Protein AF-0000000070119366 (afdb_homodimer)

Sequence (346 aa):
MPSTVRPVDPDDSRFGELADLFDAYRRHYGEPGDAPRTAAWLREQLRTQRLRAAAAIHTPADRVAAYHGSTGATVIGFVTTAVLPASLRLETFWLVRDLFVAPGHRRVGVARALLDHAVTRARSAGALRLTLQTEPQNLAALALYTSAGFRPVDGVTSLSLPLPGPHPPPSGGMPSTVRPVDPDDSRFGELADLFDAYRRHYGEPGDAPRTAAWLREQLRTQRLRAAAAIHTPADRVAAYHGSTGATVIGFVTTAVLPASLRLETFWLVRDLFVAPGHRRVGVARALLDHAVTRARSAGALRLTLQTEPQNLAALALYTSAGFRPVDGVTSLSLPLPGPHPPPSGG

Organism: Actinoplanes teichomyceticus (NCBI:txid1867)

pLDDT: mean 89.77, std 16.3, range [24.48, 98.88]

Radius of gyration: 22.98 Å; Cα contacts (8 Å, |Δi|>4): 640; chains: 2; bounding box: 80×79×54 Å

Foldseek 3Di:
DDWDKDWDALPRPQLLLVLVVVQVVCVVVPHDRDSVVSNVVVNVCRVVQQKTKMFTKDQDPPVVVVVVVPSNIGGFWMWMKGWADPDVVRFIAIETDDTDGHPVPPPPCRRVNRVVVVVVVRVVVVHPYYHYDDDPPPVVVVVSCVVVPDDDDPDDDDDDDDDDPPPDPPPPD/DDWDKDWDALPRPQLLLVLVVVQVVCVVVPHDRDSVVSNVVVNVCRVVQQKTKMFTWDQDPPVVVVVVVPSNIGGFWMWMKGWADPDVVRFIAIETDDTDGHPVPPPPCRRVNRVVVVVVVRVVVVHPYYHYDDDPPPVVVVVSCVVVPDDDDPDDDDDDDDDDPPPDPPPPD

Secondary structure (DSSP, 8-state):
---EEEE--TTSTTHHHHHHHHHHHHHHTTPPP-HHHHHHHHHHHHHTTS-EEEEEEE--S-HHHHHTT----EEEEEEEEEEEEEGGGTEEEEEEEEEEE-GGGTTSSHHHHHHHHHHHHHHHTT-SEEEEEE-TT-HHHHHHHHHTT-EEPPS-EEEEEE-----------/---EEEE--TTSTTHHHHHHHHHHHHHHTTPPP-HHHHHHHHHHHHHTTS-EEEEEEE--S-HHHHHTT----EEEEEEEEEEEEEGGGTEEEEEEEEEEE-GGGTTSSHHHHHHHHHHHHHHHTT-SEEEEEE-TT-HHHHHHHHHTT-EEPPS-EEEEEE-----------

Structure (mmCIF, N/CA/C/O backbone):
data_AF-0000000070119366-model_v1
#
loop_
_entity.id
_entity.type
_entity.pdbx_description
1 polymer 'Ribosomal protein S18 acetylase RimI-like enzyme'
#
loop_
_atom_site.group_PDB
_atom_site.id
_atom_site.type_symbol
_atom_site.label_atom_id
_atom_site.label_alt_id
_atom_site.label_comp_id
_atom_site.label_asym_id
_atom_site.label_entity_id
_atom_site.label_seq_id
_atom_site.pdbx_PDB_ins_code
_atom_site.Cartn_x
_atom_site.Cartn_y
_atom_site.Cartn_z
_atom_site.occupancy
_atom_site.B_iso_or_equiv
_atom_site.auth_seq_id
_atom_site.auth_comp_id
_atom_site.auth_asym_id
_atom_site.auth_atom_id
_atom_site.pdbx_PDB_model_num
ATOM 1 N N . MET A 1 1 ? 9.609 29.969 13.461 1 56.09 1 MET A N 1
ATOM 2 C CA . MET A 1 1 ? 10.109 29.016 14.453 1 56.09 1 MET A CA 1
ATOM 3 C C . MET A 1 1 ? 10.055 27.594 13.914 1 56.09 1 MET A C 1
ATOM 5 O O . MET A 1 1 ? 9.195 27.266 13.094 1 56.09 1 MET A O 1
ATOM 9 N N . PRO A 1 2 ? 11.109 26.828 14.305 1 62.62 2 PRO A N 1
ATOM 10 C CA . PRO 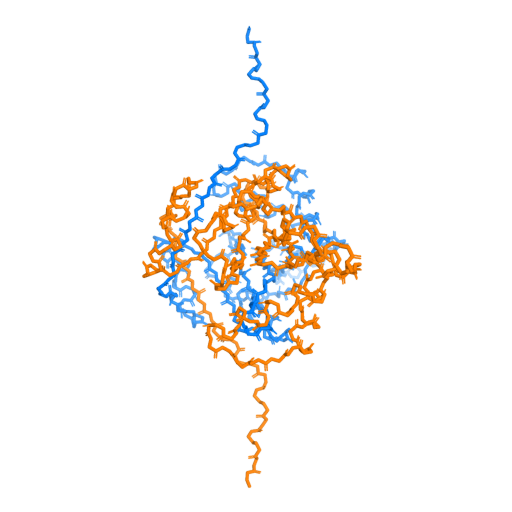A 1 2 ? 11.305 25.531 13.648 1 62.62 2 PRO A CA 1
ATOM 11 C C . PRO A 1 2 ? 10.281 24.484 14.094 1 62.62 2 PRO A C 1
ATOM 13 O O . PRO A 1 2 ? 9.82 24.516 15.234 1 62.62 2 PRO A O 1
ATOM 16 N N . SER A 1 3 ? 9.391 24 13.312 1 83.25 3 SER A N 1
ATOM 17 C CA . SER A 1 3 ? 8.539 22.859 13.641 1 83.25 3 SER A CA 1
ATOM 18 C C . SER A 1 3 ? 9.344 21.578 13.766 1 83.25 3 SER A C 1
ATOM 20 O O . SER A 1 3 ? 10.391 21.438 13.125 1 83.25 3 SER A O 1
ATOM 22 N N . THR A 1 4 ? 9.109 20.906 14.859 1 92.88 4 THR A N 1
ATOM 23 C CA . THR A 1 4 ? 9.68 19.578 15.023 1 92.88 4 THR A CA 1
ATOM 24 C C . THR A 1 4 ? 8.727 18.5 14.5 1 92.88 4 THR A C 1
ATOM 26 O O . THR A 1 4 ? 7.512 18.609 14.695 1 92.88 4 THR A O 1
ATOM 29 N N . VAL A 1 5 ? 9.258 17.562 13.836 1 97.56 5 VAL A N 1
ATOM 30 C CA . VAL A 1 5 ? 8.445 16.469 13.328 1 97.56 5 VAL A CA 1
ATOM 31 C C . VAL A 1 5 ? 8.703 15.203 14.148 1 97.56 5 VAL A C 1
ATOM 33 O O . VAL A 1 5 ? 9.859 14.844 14.391 1 97.56 5 VAL A O 1
ATOM 36 N N . ARG A 1 6 ? 7.68 14.555 14.57 1 97.5 6 ARG A N 1
ATOM 37 C CA . ARG A 1 6 ? 7.848 13.328 15.344 1 97.5 6 ARG A CA 1
ATOM 38 C C . ARG A 1 6 ? 6.715 12.344 15.055 1 97.5 6 ARG A C 1
ATOM 40 O O . ARG A 1 6 ? 5.609 12.758 14.688 1 97.5 6 ARG A O 1
ATOM 47 N N . PRO A 1 7 ? 6.957 11.07 15.289 1 98.31 7 PRO A N 1
ATOM 48 C CA . PRO A 1 7 ? 5.887 10.086 15.133 1 98.31 7 PRO A CA 1
ATOM 49 C C . PRO A 1 7 ? 4.754 10.281 16.141 1 98.31 7 PRO A C 1
ATOM 51 O O . PRO A 1 7 ? 4.988 10.766 17.25 1 98.31 7 PRO A O 1
ATOM 54 N N . VAL A 1 8 ? 3.576 9.969 15.742 1 98.12 8 VAL A N 1
ATOM 55 C CA . VAL A 1 8 ? 2.408 9.953 16.625 1 98.12 8 VAL A CA 1
ATOM 56 C C . VAL A 1 8 ? 1.773 8.57 16.609 1 98.12 8 VAL A C 1
ATOM 58 O O . VAL A 1 8 ? 1.321 8.086 15.57 1 98.12 8 VAL A O 1
ATOM 61 N N . ASP A 1 9 ? 1.723 7.938 17.766 1 97.69 9 ASP A N 1
ATOM 62 C CA . ASP A 1 9 ? 1.088 6.637 17.938 1 97.69 9 ASP A CA 1
ATOM 63 C C . ASP A 1 9 ? -0.374 6.789 18.344 1 97.69 9 ASP A C 1
ATOM 65 O O . ASP A 1 9 ? -0.794 7.863 18.781 1 97.69 9 ASP A O 1
ATOM 69 N N . PRO A 1 10 ? -1.161 5.734 18.203 1 97.25 10 PRO A N 1
ATOM 70 C CA . PRO A 1 10 ? -2.59 5.832 18.516 1 97.25 10 PRO A CA 1
ATOM 71 C C . PRO A 1 10 ? -2.857 6.219 19.969 1 97.25 10 PRO A C 1
ATOM 73 O O . PRO A 1 10 ? -3.91 6.785 20.266 1 97.25 10 PRO A O 1
ATOM 76 N N . ASP A 1 11 ? -1.951 6 20.844 1 97.5 11 ASP A N 1
ATOM 77 C CA . ASP A 1 11 ? -2.156 6.309 22.266 1 97.5 11 ASP A CA 1
ATOM 78 C C . ASP A 1 11 ? -1.397 7.57 22.672 1 97.5 11 ASP A C 1
ATOM 80 O O . ASP A 1 11 ? -1.356 7.926 23.844 1 97.5 11 ASP A O 1
ATOM 84 N N . ASP A 1 12 ? -0.749 8.18 21.719 1 96.5 12 ASP A N 1
ATOM 85 C CA . ASP A 1 12 ? -0.012 9.422 21.953 1 96.5 12 ASP A CA 1
ATOM 86 C C . ASP A 1 12 ? -0.941 10.531 22.438 1 96.5 12 ASP A C 1
ATOM 88 O O . ASP A 1 12 ? -2.09 10.625 22 1 96.5 12 ASP A O 1
ATOM 92 N N . SER A 1 13 ? -0.445 11.438 23.234 1 95.12 13 SER A N 1
ATOM 93 C CA . SER A 1 13 ? -1.227 12.547 23.781 1 95.12 13 SER A CA 1
ATOM 94 C C . SER A 1 13 ? -1.665 13.5 22.672 1 95.12 13 SER A C 1
ATOM 96 O O . SER A 1 13 ? -2.658 14.219 22.828 1 95.12 13 SER A O 1
ATOM 98 N N . ARG A 1 14 ? -0.958 13.477 21.562 1 94.88 14 ARG A N 1
ATOM 99 C CA . ARG A 1 14 ? -1.269 14.414 20.5 1 94.88 14 ARG A CA 1
ATOM 100 C C . ARG A 1 14 ? -2.137 13.766 19.422 1 94.88 14 ARG A C 1
ATOM 102 O O . ARG A 1 14 ? -2.418 14.375 18.391 1 94.88 14 ARG A O 1
ATOM 109 N N . PHE A 1 15 ? -2.568 12.57 19.688 1 98.19 15 PHE A N 1
ATOM 110 C CA . PHE A 1 15 ? -3.375 11.867 18.703 1 98.19 15 PHE A CA 1
ATOM 111 C C . PHE A 1 15 ? -4.645 12.648 18.391 1 98.19 15 PHE A C 1
ATOM 113 O O . PHE A 1 15 ? -5.059 12.727 17.234 1 98.19 15 PHE A O 1
ATOM 120 N N . GLY A 1 16 ? -5.27 13.148 19.375 1 97.88 16 GLY A N 1
ATOM 121 C CA . GLY A 1 16 ? -6.484 13.914 19.156 1 97.88 16 GLY A CA 1
ATOM 122 C C . GLY A 1 16 ? -6.293 15.062 18.188 1 97.88 16 GLY A C 1
ATOM 123 O O . GLY A 1 16 ? -7.113 15.273 17.281 1 97.88 16 GLY A O 1
ATOM 124 N N . GLU A 1 17 ? -5.234 15.844 18.375 1 97.31 17 GLU A N 1
ATOM 125 C CA . GLU A 1 17 ? -4.922 16.953 17.484 1 97.31 17 GLU A CA 1
ATOM 126 C C . GLU A 1 17 ? -4.633 16.469 16.062 1 97.31 17 GLU A C 1
ATOM 128 O O . GLU A 1 17 ? -5.043 17.109 15.094 1 97.31 17 GLU A O 1
ATOM 133 N N . LEU A 1 18 ? -3.893 15.367 15.977 1 98.44 18 LEU A N 1
ATOM 134 C CA . LEU A 1 18 ? -3.631 14.766 14.672 1 98.44 18 LEU A CA 1
ATOM 135 C C . LEU A 1 18 ? -4.934 14.391 13.977 1 98.44 18 LEU A C 1
ATOM 137 O O . LEU A 1 18 ? -5.129 14.703 12.797 1 98.44 18 LEU A O 1
ATOM 141 N N . ALA A 1 19 ? -5.82 13.727 14.727 1 98.75 19 ALA A N 1
ATOM 142 C CA . ALA A 1 19 ? -7.094 13.281 14.164 1 98.75 19 ALA A CA 1
ATOM 143 C C . ALA A 1 19 ? -7.934 14.469 13.703 1 98.75 19 ALA A C 1
ATOM 145 O O . ALA A 1 19 ? -8.586 14.406 12.656 1 98.75 19 ALA A O 1
ATOM 146 N N . ASP A 1 20 ? -7.91 15.539 14.461 1 98.38 20 ASP A N 1
ATOM 147 C CA . ASP A 1 20 ? -8.641 16.75 14.078 1 98.38 20 ASP A CA 1
ATOM 148 C C . ASP A 1 20 ? -8.094 17.328 12.781 1 98.38 20 ASP A C 1
ATOM 150 O O . ASP A 1 20 ? -8.859 17.719 11.898 1 98.38 20 ASP A O 1
ATOM 154 N N . LEU A 1 21 ? -6.824 17.438 12.68 1 98.38 21 LEU A N 1
ATOM 155 C CA . LEU A 1 21 ? -6.207 17.953 11.469 1 98.38 21 LEU A CA 1
ATOM 156 C C . LEU A 1 21 ? -6.461 17.031 10.281 1 98.38 21 LEU A C 1
ATOM 158 O O . LEU A 1 21 ? -6.625 17.484 9.148 1 98.38 21 LEU A O 1
ATOM 162 N N . PHE A 1 22 ? -6.469 15.688 10.578 1 98.81 22 PHE A N 1
ATOM 163 C CA . PHE A 1 22 ? -6.789 14.711 9.539 1 98.81 22 PHE A CA 1
ATOM 164 C C . PHE A 1 22 ? -8.203 14.922 9.023 1 98.81 22 PHE A C 1
ATOM 166 O O . PHE A 1 22 ? -8.453 14.797 7.82 1 98.81 22 PHE A O 1
ATOM 173 N N . ASP A 1 23 ? -9.086 15.266 9.898 1 98.81 23 ASP A N 1
ATOM 174 C CA . ASP A 1 23 ? -10.453 15.57 9.477 1 98.81 23 ASP A CA 1
ATOM 175 C C . ASP A 1 23 ? -10.5 16.844 8.633 1 98.81 23 ASP A C 1
ATOM 177 O O . ASP A 1 23 ? -11.258 16.922 7.664 1 98.81 23 ASP A O 1
ATOM 181 N N . ALA A 1 24 ? -9.719 17.859 9 1 98.44 24 ALA A N 1
ATOM 182 C CA . ALA A 1 24 ? -9.609 19.078 8.211 1 98.44 24 ALA A CA 1
ATOM 183 C C . ALA A 1 24 ? -9.07 18.781 6.812 1 98.44 24 ALA A C 1
ATOM 185 O O . ALA A 1 24 ? -9.516 19.359 5.828 1 98.44 24 ALA A O 1
ATOM 186 N N . TYR A 1 25 ? -8.094 17.875 6.746 1 98.19 25 TYR A N 1
ATOM 187 C CA . TYR A 1 25 ? -7.531 17.391 5.488 1 98.19 25 TYR A CA 1
ATOM 188 C C . TYR A 1 25 ? -8.617 16.797 4.598 1 98.19 25 TYR A C 1
ATOM 190 O O . TYR A 1 25 ? -8.727 17.156 3.422 1 98.19 25 TYR A O 1
ATOM 198 N N . ARG A 1 26 ? -9.438 15.922 5.184 1 98.56 26 ARG A N 1
ATOM 199 C CA . ARG A 1 26 ? -10.539 15.312 4.445 1 98.56 26 ARG A CA 1
ATOM 200 C C . ARG A 1 26 ? -11.5 16.375 3.926 1 98.56 26 ARG A C 1
ATOM 202 O O . ARG A 1 26 ? -11.898 16.344 2.76 1 98.56 26 ARG A O 1
ATOM 209 N N . ARG A 1 27 ? -11.805 17.359 4.75 1 98.25 27 ARG A N 1
ATOM 210 C CA . ARG A 1 27 ? -12.719 18.422 4.352 1 98.25 27 ARG A CA 1
ATOM 211 C C . ARG A 1 27 ? -12.109 19.281 3.25 1 98.25 27 ARG A C 1
ATOM 213 O O . ARG A 1 27 ? -12.82 19.734 2.346 1 98.25 27 ARG A O 1
ATOM 220 N N . HIS A 1 28 ? -10.898 19.5 3.379 1 96.19 28 HIS A N 1
ATOM 221 C CA . HIS A 1 28 ? -10.188 20.266 2.359 1 96.19 28 HIS A CA 1
ATOM 222 C C . HIS A 1 28 ? -10.367 19.641 0.98 1 96.19 28 HIS A C 1
ATOM 224 O O . HIS A 1 28 ? -10.453 20.344 -0.024 1 96.19 28 HIS A O 1
ATOM 230 N N . TYR A 1 29 ? -10.477 18.344 0.921 1 95.44 29 TYR A N 1
ATOM 231 C CA . TYR A 1 29 ? -10.586 17.641 -0.352 1 95.44 29 TYR A CA 1
ATOM 232 C C . TYR A 1 29 ? -12.039 17.297 -0.662 1 95.44 29 TYR A C 1
ATOM 234 O O . TYR A 1 29 ? -12.32 16.484 -1.548 1 95.44 29 TYR A O 1
ATOM 242 N N . GLY A 1 30 ? -12.922 17.781 0.083 1 96.44 30 GLY A N 1
ATOM 243 C CA . GLY A 1 30 ? -14.32 17.766 -0.302 1 96.44 30 GLY A CA 1
ATOM 244 C C . GLY A 1 30 ? -15.125 16.719 0.438 1 96.44 30 GLY A C 1
ATOM 245 O O . GLY A 1 30 ? -16.328 16.547 0.18 1 96.44 30 GLY A O 1
ATOM 246 N N . GLU A 1 31 ? -14.555 16.031 1.379 1 97.75 31 GLU A N 1
ATOM 247 C CA . GLU A 1 31 ? -15.281 15.055 2.17 1 97.75 31 GLU A CA 1
ATOM 248 C C . GLU A 1 31 ? -16.031 15.711 3.326 1 97.75 31 GLU A C 1
ATOM 250 O O . GLU A 1 31 ? -15.57 16.719 3.875 1 97.75 31 GLU A O 1
ATOM 255 N N . PRO A 1 32 ? -17.188 15.117 3.695 1 97.44 32 PRO A N 1
ATOM 256 C CA . PRO A 1 32 ? -17.844 15.641 4.895 1 97.44 32 PRO A CA 1
ATOM 257 C C . PRO A 1 32 ? -17.031 15.391 6.168 1 97.44 32 PRO A C 1
ATOM 259 O O . PRO A 1 32 ? -16.438 14.328 6.32 1 97.44 32 PRO A O 1
ATOM 262 N N . GLY A 1 33 ? -17.062 16.453 6.996 1 97.25 33 GLY A N 1
ATOM 263 C CA . GLY A 1 33 ? -16.406 16.281 8.281 1 97.25 33 GLY A CA 1
ATOM 264 C C . GLY A 1 33 ? -17.094 15.266 9.172 1 97.25 33 GLY A C 1
ATOM 265 O O . GLY A 1 33 ? -18.328 15.18 9.188 1 97.25 33 GLY A O 1
ATOM 266 N N . ASP A 1 34 ? -16.391 14.438 9.875 1 98 34 ASP A N 1
ATOM 267 C CA . ASP A 1 34 ? -16.859 13.453 10.852 1 98 34 ASP A CA 1
ATOM 268 C C . ASP A 1 34 ? -15.75 13.109 11.852 1 98 34 ASP A C 1
ATOM 270 O O . ASP A 1 34 ? -15.094 12.07 11.727 1 98 34 ASP A O 1
ATOM 274 N N . ALA A 1 35 ? -15.586 13.992 12.82 1 97.81 35 ALA A N 1
ATOM 275 C CA . ALA A 1 35 ? -14.43 13.938 13.711 1 97.81 35 ALA A CA 1
ATOM 276 C C . ALA A 1 35 ? -14.359 12.602 14.445 1 97.81 35 ALA A C 1
ATOM 278 O O . ALA A 1 35 ? -13.312 11.953 14.461 1 97.81 35 ALA A O 1
ATOM 279 N N . PRO A 1 36 ? -15.469 12.117 15 1 98.38 36 PRO A N 1
ATOM 280 C CA . PRO A 1 36 ? -15.391 10.844 15.711 1 98.38 36 PRO A CA 1
ATOM 281 C C . PRO A 1 36 ? -15.047 9.672 14.789 1 98.38 36 PRO A C 1
ATOM 283 O O . PRO A 1 36 ? -14.25 8.805 15.156 1 98.38 36 PRO A O 1
ATOM 286 N N . ARG A 1 37 ? -15.641 9.594 13.594 1 98.56 37 ARG A N 1
ATOM 287 C CA . ARG A 1 37 ? -15.352 8.523 12.648 1 98.56 37 ARG A CA 1
ATOM 288 C C . ARG A 1 37 ? -13.914 8.594 12.156 1 98.56 37 ARG A C 1
ATOM 290 O O . ARG A 1 37 ? -13.25 7.57 12 1 98.56 37 ARG A O 1
ATOM 297 N N . THR A 1 38 ? -13.5 9.844 11.906 1 98.81 38 THR A N 1
ATOM 298 C CA . THR A 1 38 ? -12.133 10.039 11.461 1 98.81 38 THR A CA 1
ATOM 299 C C . THR A 1 38 ? -11.141 9.547 12.516 1 98.81 38 THR A C 1
ATOM 301 O O . THR A 1 38 ? -10.203 8.805 12.195 1 98.81 38 THR A O 1
ATOM 304 N N . ALA A 1 39 ? -11.336 9.922 13.719 1 98.81 39 ALA A N 1
ATOM 305 C CA . ALA A 1 39 ? -10.453 9.516 14.812 1 98.81 39 ALA A CA 1
ATOM 306 C C . ALA A 1 39 ? -10.438 7.996 14.969 1 98.81 39 ALA A C 1
ATOM 308 O O . ALA A 1 39 ? -9.375 7.395 15.133 1 98.81 39 ALA A O 1
ATOM 309 N N . ALA A 1 40 ? -11.578 7.387 14.922 1 98.81 40 ALA A N 1
ATOM 310 C CA . ALA A 1 40 ? -11.68 5.938 15.086 1 98.81 40 ALA A CA 1
ATOM 311 C C . ALA A 1 40 ? -10.969 5.203 13.953 1 98.81 40 ALA A C 1
ATOM 313 O O . ALA A 1 40 ? -10.227 4.25 14.203 1 98.81 40 ALA A O 1
ATOM 314 N N . TRP A 1 41 ? -11.211 5.648 12.773 1 98.75 41 TRP A N 1
ATOM 315 C CA . TRP A 1 41 ? -10.586 5.035 11.602 1 98.75 41 TRP A CA 1
ATOM 316 C C . TRP A 1 41 ? -9.07 5.172 11.656 1 98.75 41 TRP A C 1
ATOM 318 O O . TRP A 1 41 ? -8.344 4.195 11.453 1 98.75 41 TRP A O 1
ATOM 328 N N . LEU A 1 42 ? -8.617 6.402 11.883 1 98.88 42 LEU A N 1
ATOM 329 C CA . LEU A 1 42 ? -7.188 6.664 11.938 1 98.88 42 LEU A CA 1
ATOM 330 C C . LEU A 1 42 ? -6.523 5.824 13.031 1 98.88 42 LEU A C 1
ATOM 332 O O . LEU A 1 42 ? -5.445 5.262 12.812 1 98.88 42 LEU A O 1
ATOM 336 N N . ARG A 1 43 ? -7.141 5.746 14.164 1 98.88 43 ARG A N 1
ATOM 337 C CA . ARG A 1 43 ? -6.609 4.938 15.258 1 98.88 43 ARG A CA 1
ATOM 338 C C . ARG A 1 43 ? -6.453 3.48 14.836 1 98.88 43 ARG A C 1
ATOM 340 O O . ARG A 1 43 ? -5.434 2.85 15.133 1 98.88 43 ARG A O 1
ATOM 347 N N . GLU A 1 44 ? -7.449 2.986 14.211 1 98.62 44 GLU A N 1
ATOM 348 C CA . GLU A 1 44 ? -7.41 1.601 13.75 1 98.62 44 GLU A CA 1
ATOM 349 C C . GLU A 1 44 ? -6.273 1.382 12.758 1 98.62 44 GLU A C 1
ATOM 351 O O . GLU A 1 44 ? -5.559 0.382 12.836 1 98.62 44 GLU A O 1
ATOM 356 N N . GLN A 1 45 ? -6.18 2.297 11.805 1 98.56 45 GLN A N 1
ATOM 357 C CA . GLN A 1 45 ? -5.133 2.17 10.797 1 98.56 45 GLN A CA 1
ATOM 358 C C . GLN A 1 45 ? -3.746 2.203 11.438 1 98.56 45 GLN A C 1
ATOM 360 O O . GLN A 1 45 ? -2.834 1.504 10.992 1 98.56 45 GLN A O 1
ATOM 365 N N . LEU A 1 46 ? -3.559 3.043 12.438 1 98.62 46 LEU A N 1
ATOM 366 C CA . LEU A 1 46 ? -2.277 3.141 13.125 1 98.62 46 LEU A CA 1
ATOM 367 C C . LEU A 1 46 ? -2.021 1.901 13.977 1 98.62 46 LEU A C 1
ATOM 369 O O . LEU A 1 46 ? -0.902 1.385 14 1 98.62 46 LEU A O 1
ATOM 373 N N . ARG A 1 47 ? -3.041 1.409 14.625 1 97.88 47 ARG A N 1
ATOM 374 C CA . ARG A 1 47 ? -2.912 0.256 15.508 1 97.88 47 ARG A CA 1
ATOM 375 C C . ARG A 1 47 ? -2.539 -0.998 14.719 1 97.88 47 ARG A C 1
ATOM 377 O O . ARG A 1 47 ? -1.717 -1.797 15.172 1 97.88 47 ARG A O 1
ATOM 384 N N . THR A 1 48 ? -3.158 -1.173 13.617 1 96.56 48 THR A N 1
ATOM 385 C CA . THR A 1 48 ? -2.898 -2.348 12.789 1 96.56 48 THR A CA 1
ATOM 386 C C . THR A 1 48 ? -1.639 -2.15 11.953 1 96.56 48 THR A C 1
ATOM 388 O O . THR A 1 48 ? -1.253 -3.035 11.188 1 96.56 48 THR A O 1
ATOM 391 N N . GLN A 1 49 ? -1.039 -0.934 11.945 1 96.62 49 GLN A N 1
ATOM 392 C CA . GLN A 1 49 ? 0.199 -0.556 11.273 1 96.62 49 GLN A CA 1
ATOM 393 C C . GLN A 1 49 ? 0.019 -0.535 9.758 1 96.62 49 GLN A C 1
ATOM 395 O O . GLN A 1 49 ? 0.99 -0.667 9.008 1 96.62 49 GLN A O 1
ATOM 400 N N . ARG A 1 50 ? -1.209 -0.459 9.352 1 97.44 50 ARG A N 1
ATOM 401 C CA . ARG A 1 50 ? -1.452 -0.217 7.934 1 97.44 50 ARG A CA 1
ATOM 402 C C . ARG A 1 50 ? -0.988 1.179 7.527 1 97.44 50 ARG A C 1
ATOM 404 O O . ARG A 1 50 ? -0.63 1.408 6.371 1 97.44 50 ARG A O 1
ATOM 411 N N . LEU A 1 51 ? -1.047 2.035 8.539 1 98.25 51 LEU A N 1
ATOM 412 C CA . LEU A 1 51 ? -0.589 3.412 8.391 1 98.25 51 LEU A CA 1
ATOM 413 C C . LEU A 1 51 ? 0.362 3.793 9.516 1 98.25 51 LEU A C 1
ATOM 415 O O . LEU A 1 51 ? 0.216 3.314 10.648 1 98.25 51 LEU A O 1
ATOM 419 N N . ARG A 1 52 ? 1.306 4.605 9.18 1 98.5 52 ARG A N 1
ATOM 420 C CA . ARG A 1 52 ? 2.143 5.316 10.141 1 98.5 52 ARG A CA 1
ATOM 421 C C . ARG A 1 52 ? 1.972 6.824 10.008 1 98.5 52 ARG A C 1
ATOM 423 O O . ARG A 1 52 ? 1.761 7.332 8.898 1 98.5 52 ARG A O 1
ATOM 430 N N . ALA A 1 53 ? 2.068 7.496 11.148 1 98.88 53 ALA A N 1
ATOM 431 C CA . ALA A 1 53 ? 1.857 8.938 11.102 1 98.88 53 ALA A CA 1
ATOM 432 C C . ALA A 1 53 ? 2.98 9.68 11.828 1 98.88 53 ALA A C 1
ATOM 434 O O . ALA A 1 53 ? 3.479 9.211 12.859 1 98.88 53 ALA A O 1
ATOM 435 N N . ALA A 1 54 ? 3.346 10.797 11.273 1 98.81 54 ALA A N 1
ATOM 436 C CA . ALA A 1 54 ? 4.168 11.805 11.945 1 98.81 54 ALA A CA 1
ATOM 437 C C . ALA A 1 54 ? 3.52 13.18 11.875 1 98.81 54 ALA A C 1
ATOM 439 O O . ALA A 1 54 ? 2.811 13.492 10.914 1 98.81 54 ALA A O 1
ATOM 440 N N . ALA A 1 55 ? 3.752 13.945 12.867 1 98.44 55 ALA A N 1
ATOM 441 C CA . ALA A 1 55 ? 3.146 15.273 12.961 1 98.44 55 ALA A CA 1
ATOM 442 C C . ALA A 1 55 ? 4.215 16.344 13.117 1 98.44 55 ALA A C 1
ATOM 444 O O . ALA A 1 55 ? 5.242 16.125 13.758 1 98.44 55 ALA A O 1
ATOM 445 N N . ALA A 1 56 ? 3.992 17.469 12.477 1 97.81 56 ALA A N 1
ATOM 446 C CA . ALA A 1 56 ? 4.758 18.688 12.727 1 97.81 56 ALA A CA 1
ATOM 447 C C . ALA A 1 56 ? 4.168 19.469 13.891 1 97.81 56 ALA A C 1
ATOM 449 O O . ALA A 1 56 ? 2.986 19.828 13.867 1 97.81 56 ALA A O 1
ATOM 450 N N . ILE A 1 57 ? 4.961 19.719 14.867 1 94.69 57 ILE A N 1
ATOM 451 C CA . ILE A 1 57 ? 4.539 20.422 16.078 1 94.69 57 ILE A CA 1
ATOM 452 C C . ILE A 1 57 ? 5.145 21.828 16.094 1 94.69 57 ILE A C 1
ATOM 454 O O . ILE A 1 57 ? 6.363 21.984 15.984 1 94.69 57 ILE A O 1
ATOM 458 N N . HIS A 1 58 ? 4.281 22.766 16.172 1 90.56 58 HIS A N 1
ATOM 459 C CA . HIS A 1 58 ? 4.703 24.156 16.266 1 90.56 58 HIS A CA 1
ATOM 460 C C . HIS A 1 58 ? 4.613 24.656 17.703 1 90.56 58 HIS A C 1
ATOM 462 O O . HIS A 1 58 ? 3.576 24.516 18.344 1 90.56 58 HIS A O 1
ATOM 468 N N . THR A 1 59 ? 5.719 25.125 18.234 1 81.94 59 THR A N 1
ATOM 469 C CA . THR A 1 59 ? 5.742 25.781 19.547 1 81.94 59 THR A CA 1
ATOM 470 C C . THR A 1 59 ? 5.859 27.297 19.391 1 81.94 59 THR A C 1
ATOM 472 O O . THR A 1 59 ? 6.859 27.797 18.859 1 81.94 59 THR A O 1
ATOM 475 N N . PRO A 1 60 ? 4.793 28.016 19.766 1 73.5 60 PRO A N 1
ATOM 476 C CA . PRO A 1 60 ? 4.859 29.469 19.641 1 73.5 60 PRO A CA 1
ATOM 477 C C . PRO A 1 60 ? 6.004 30.078 20.438 1 73.5 60 PRO A C 1
ATOM 479 O O . PRO A 1 60 ? 6.363 29.562 21.5 1 73.5 60 PRO A O 1
ATOM 482 N N . ALA A 1 61 ? 6.891 30.984 19.828 1 64 61 ALA A N 1
ATOM 483 C CA . ALA A 1 61 ? 7.984 31.672 20.5 1 64 61 ALA A CA 1
ATOM 484 C C . ALA A 1 61 ? 7.473 32.438 21.719 1 64 61 ALA A C 1
ATOM 486 O O . ALA A 1 61 ? 8.195 32.625 22.703 1 64 61 ALA A O 1
ATOM 487 N N . ASP A 1 62 ? 6.367 33.094 21.516 1 59.28 62 ASP A N 1
ATOM 488 C CA . ASP A 1 62 ? 6.031 34.094 22.516 1 59.28 62 ASP A CA 1
ATOM 489 C C . ASP A 1 62 ? 5.77 33.438 23.875 1 59.28 62 ASP A C 1
ATOM 491 O O . ASP A 1 62 ? 5.039 32.438 23.969 1 59.28 62 ASP A O 1
ATOM 495 N N . ARG A 1 63 ? 6.789 33.562 24.828 1 54.44 63 ARG A N 1
ATOM 496 C CA . ARG A 1 63 ? 6.969 33.25 26.234 1 54.44 63 ARG A CA 1
ATOM 497 C C . ARG A 1 63 ? 5.668 33.406 27.016 1 54.44 63 ARG A C 1
ATOM 499 O O . ARG A 1 63 ? 5.543 32.938 28.141 1 54.44 63 ARG A O 1
ATOM 506 N N . VAL A 1 64 ? 4.902 34.312 26.625 1 53.59 64 VAL A N 1
ATOM 507 C CA . VAL A 1 64 ? 3.742 34.625 27.453 1 53.59 64 VAL A CA 1
ATOM 508 C C . VAL A 1 64 ? 2.742 33.469 27.406 1 53.59 64 VAL A C 1
ATOM 510 O O . VAL A 1 64 ? 2.127 33.156 28.422 1 53.59 64 VAL A O 1
ATOM 513 N N . ALA A 1 65 ? 2.615 32.75 26.297 1 51.91 65 ALA A N 1
ATOM 514 C CA . ALA A 1 65 ? 1.708 31.625 26.188 1 51.91 65 ALA A CA 1
ATOM 515 C C . ALA A 1 65 ? 2.281 30.391 26.875 1 51.91 65 ALA A C 1
ATOM 517 O O . ALA A 1 65 ? 1.535 29.594 27.438 1 51.91 65 ALA A O 1
ATOM 518 N N . ALA A 1 66 ? 3.611 30.219 26.875 1 51.44 66 ALA A N 1
ATOM 519 C CA . ALA A 1 66 ? 4.273 29.188 27.656 1 51.44 66 ALA A CA 1
ATOM 520 C C . ALA A 1 66 ? 3.965 29.328 29.141 1 51.44 66 ALA A C 1
ATOM 522 O O . ALA A 1 66 ? 3.898 28.344 29.859 1 51.44 66 ALA A O 1
ATOM 523 N N . TYR A 1 67 ? 3.877 30.516 29.5 1 48.84 67 TYR A N 1
ATOM 524 C CA . TYR A 1 67 ? 3.646 30.812 30.906 1 48.84 67 TYR A CA 1
ATOM 525 C C . TYR A 1 67 ? 2.307 30.25 31.359 1 48.84 67 TYR A C 1
ATOM 527 O O . TYR A 1 67 ? 2.15 29.859 32.531 1 48.84 67 TYR A O 1
ATOM 535 N N . HIS A 1 68 ? 1.276 30.266 30.5 1 50.62 68 HIS A N 1
ATOM 536 C CA . HIS A 1 68 ? -0.014 29.844 31.031 1 50.62 68 HIS A CA 1
ATOM 537 C C . HIS A 1 68 ? -0.186 28.328 30.891 1 50.62 68 HIS A C 1
ATOM 539 O O . HIS A 1 68 ? -1.277 27.797 31.125 1 50.62 68 HIS A O 1
ATOM 545 N N . GLY A 1 69 ? 0.871 27.5 30.734 1 48.94 69 GLY A N 1
ATOM 546 C CA . GLY A 1 69 ? 0.845 26.047 30.891 1 48.94 69 GLY A CA 1
ATOM 547 C C . GLY A 1 69 ? 0.418 25.312 29.641 1 48.94 69 GLY A C 1
ATOM 548 O O . GLY A 1 69 ? 0.313 24.094 29.625 1 48.94 69 GLY A O 1
ATOM 549 N N . SER A 1 70 ? -0.394 25.969 28.781 1 50.53 70 SER A N 1
ATOM 550 C CA . SER A 1 70 ? -0.732 25.297 27.531 1 50.53 70 SER A CA 1
ATOM 551 C C . SER A 1 70 ? 0.451 25.281 26.578 1 50.53 70 SER A C 1
ATOM 553 O O . SER A 1 70 ? 1.062 26.312 26.312 1 50.53 70 SER A O 1
ATOM 555 N N . THR A 1 71 ? 1.415 24.453 26.828 1 54.66 71 THR A N 1
ATOM 556 C CA . THR A 1 71 ? 2.65 24.422 26.047 1 54.66 71 THR A CA 1
ATOM 557 C C . THR A 1 71 ? 2.432 25 24.656 1 54.66 71 THR A C 1
ATOM 559 O O . THR A 1 71 ? 3.391 25.359 23.969 1 54.66 71 THR A O 1
ATOM 562 N N . GLY A 1 72 ? 1.326 25.547 24.406 1 68.88 72 GLY A N 1
ATOM 563 C CA . GLY A 1 72 ? 0.934 26.234 23.188 1 68.88 72 GLY A CA 1
ATOM 564 C C . GLY A 1 72 ? 1.329 25.484 21.922 1 68.88 72 GLY A C 1
ATOM 565 O O . GLY A 1 72 ? 1.141 25.984 20.812 1 68.88 72 GLY A O 1
ATOM 566 N N . ALA A 1 73 ? 1.96 24.359 22.156 1 78.62 73 ALA A N 1
ATOM 567 C CA . ALA A 1 73 ? 2.357 23.625 20.953 1 78.62 73 ALA A CA 1
ATOM 568 C C . ALA A 1 73 ? 1.155 22.953 20.297 1 78.62 73 ALA A C 1
ATOM 570 O O . ALA A 1 73 ? 0.269 22.438 20.984 1 78.62 73 ALA A O 1
ATOM 571 N N . THR A 1 74 ? 1.116 23.078 19.016 1 90 74 THR A N 1
ATOM 572 C CA . THR A 1 74 ? -0.021 22.547 18.281 1 90 74 THR A CA 1
ATOM 573 C C . THR A 1 74 ? 0.449 21.781 17.047 1 90 74 THR A C 1
ATOM 575 O O . THR A 1 74 ? 1.496 22.094 16.469 1 90 74 THR A O 1
ATOM 578 N N . VAL A 1 75 ? -0.284 20.703 16.703 1 95.94 75 VAL A N 1
ATOM 579 C CA . VAL A 1 75 ? -0.045 19.984 15.469 1 95.94 75 VAL A CA 1
ATOM 580 C C . VAL A 1 75 ? -0.459 20.844 14.273 1 95.94 75 VAL A C 1
ATOM 582 O O . VAL A 1 75 ? -1.612 21.266 14.18 1 95.94 75 VAL A O 1
ATOM 585 N N . ILE A 1 76 ? 0.496 21.125 13.367 1 96.62 76 ILE A N 1
ATOM 586 C CA . ILE A 1 76 ? 0.194 22.062 12.289 1 96.62 76 ILE A CA 1
ATOM 587 C C . ILE A 1 76 ? 0.313 21.344 10.945 1 96.62 76 ILE A C 1
ATOM 589 O O . ILE A 1 76 ? 0.041 21.938 9.891 1 96.62 76 ILE A O 1
ATOM 593 N N . GLY A 1 77 ? 0.719 20.094 10.898 1 98.19 77 GLY A N 1
ATOM 594 C CA . GLY A 1 77 ? 0.846 19.266 9.703 1 98.19 77 GLY A CA 1
ATOM 595 C C . GLY A 1 77 ? 1.087 17.797 10.008 1 98.19 77 GLY A C 1
ATOM 596 O O . GLY A 1 77 ? 1.39 17.438 11.148 1 98.19 77 GLY A O 1
ATOM 597 N N . PHE A 1 78 ? 0.907 16.953 9.023 1 98.75 78 PHE A N 1
ATOM 598 C CA . PHE A 1 78 ? 1.188 15.531 9.211 1 98.75 78 PHE A CA 1
ATOM 599 C C . PHE A 1 78 ? 1.563 14.867 7.891 1 98.75 78 PHE A C 1
ATOM 601 O O . PHE A 1 78 ? 1.323 15.43 6.82 1 98.75 78 PHE A O 1
ATOM 608 N N . VAL A 1 79 ? 2.209 13.773 7.949 1 98.81 79 VAL A N 1
ATOM 609 C CA . VAL A 1 79 ? 2.465 12.852 6.852 1 98.81 79 VAL A CA 1
ATOM 610 C C . VAL A 1 79 ? 2.141 11.422 7.293 1 98.81 79 VAL A C 1
ATOM 612 O O . VAL A 1 79 ? 2.416 11.039 8.43 1 98.81 79 VAL A O 1
ATOM 615 N N . THR A 1 80 ? 1.45 10.672 6.477 1 98.88 80 THR A N 1
ATOM 616 C CA . THR A 1 80 ? 1.243 9.25 6.742 1 98.88 80 THR A CA 1
ATOM 617 C C . THR A 1 80 ? 1.904 8.398 5.66 1 98.88 80 THR A C 1
ATOM 619 O O . THR A 1 80 ? 2.033 8.836 4.516 1 98.88 80 THR A O 1
ATOM 622 N N . THR A 1 81 ? 2.367 7.227 6.039 1 98.81 81 THR A N 1
ATOM 623 C CA . THR A 1 81 ? 3.037 6.305 5.125 1 98.81 81 THR A CA 1
ATOM 624 C C . THR A 1 81 ? 2.562 4.875 5.355 1 98.81 81 THR A C 1
ATOM 626 O O . THR A 1 81 ? 2.117 4.531 6.453 1 98.81 81 THR A O 1
ATOM 629 N N . ALA A 1 82 ? 2.568 4.117 4.359 1 98.69 82 ALA A N 1
ATOM 630 C CA . ALA A 1 82 ? 2.361 2.672 4.41 1 98.69 82 ALA A CA 1
ATOM 631 C C . ALA A 1 82 ? 3.609 1.923 3.949 1 98.69 82 ALA A C 1
ATOM 633 O O . ALA A 1 82 ? 4.379 2.432 3.131 1 98.69 82 ALA A O 1
ATOM 634 N N . VAL A 1 83 ? 3.84 0.771 4.5 1 98.38 83 VAL A N 1
ATOM 635 C CA . VAL A 1 83 ? 4.941 -0.099 4.105 1 98.38 83 VAL A CA 1
ATOM 636 C C . VAL A 1 83 ? 4.418 -1.214 3.201 1 98.38 83 VAL A C 1
ATOM 638 O O . VAL A 1 83 ? 3.494 -1.94 3.572 1 98.38 83 VAL A O 1
ATOM 641 N N . LEU A 1 84 ? 5.012 -1.313 2.035 1 98.31 84 LEU A N 1
ATOM 642 C CA . LEU A 1 84 ? 4.547 -2.289 1.054 1 98.31 84 LEU A CA 1
ATOM 643 C C . LEU A 1 84 ? 5.672 -3.244 0.663 1 98.31 84 LEU A C 1
ATOM 645 O O . LEU A 1 84 ? 6.848 -2.867 0.683 1 98.31 84 LEU A O 1
ATOM 649 N N . PRO A 1 85 ? 5.289 -4.445 0.286 1 98.12 85 PRO A N 1
ATOM 650 C CA . PRO A 1 85 ? 6.285 -5.414 -0.177 1 98.12 85 PRO A CA 1
ATOM 651 C C . PRO A 1 85 ? 6.812 -5.094 -1.572 1 98.12 85 PRO A C 1
ATOM 653 O O . PRO A 1 85 ? 6.039 -4.754 -2.469 1 98.12 85 PRO A O 1
ATOM 656 N N . ALA A 1 86 ? 8.094 -5.129 -1.722 1 97.5 86 ALA A N 1
ATOM 657 C CA . ALA A 1 86 ? 8.758 -5.199 -3.02 1 97.5 86 ALA A CA 1
ATOM 658 C C . ALA A 1 86 ? 9.148 -6.633 -3.359 1 97.5 86 ALA A C 1
ATOM 660 O O . ALA A 1 86 ? 10.312 -7.02 -3.211 1 97.5 86 ALA A O 1
ATOM 661 N N . SER A 1 87 ? 8.281 -7.344 -3.896 1 98.19 87 SER A N 1
ATOM 662 C CA . SER A 1 87 ? 8.281 -8.805 -3.973 1 98.19 87 SER A CA 1
ATOM 663 C C . SER A 1 87 ? 9.508 -9.312 -4.727 1 98.19 87 SER A C 1
ATOM 665 O O . SER A 1 87 ? 10.219 -10.195 -4.242 1 98.1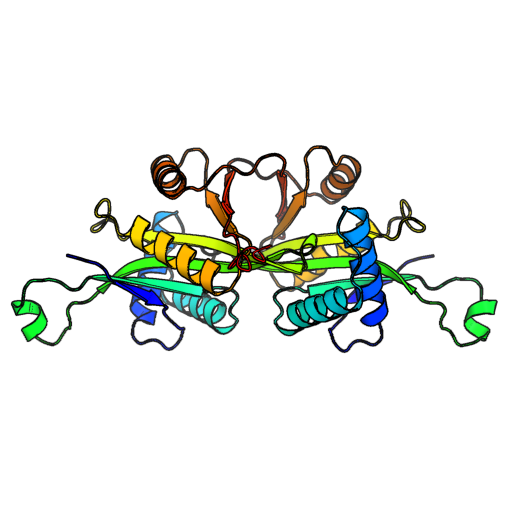9 87 SER A O 1
ATOM 667 N N . LEU A 1 88 ? 9.773 -8.75 -5.895 1 97.62 88 LEU A N 1
ATOM 668 C CA . 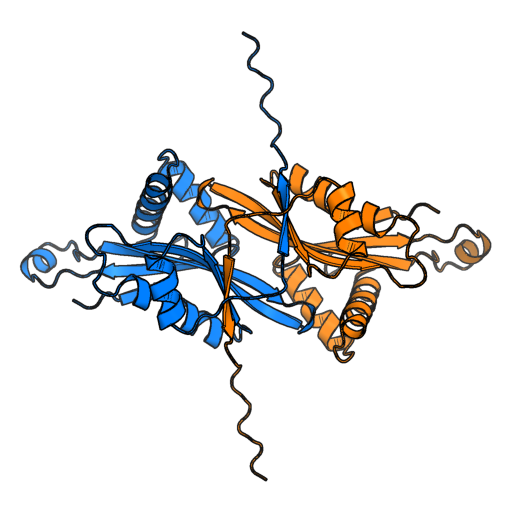LEU A 1 88 ? 10.836 -9.266 -6.734 1 97.62 88 LEU A CA 1
ATOM 669 C C . LEU A 1 88 ? 12.195 -9.133 -6.047 1 97.62 88 LEU A C 1
ATOM 671 O O . LEU A 1 88 ? 13.055 -10.008 -6.176 1 97.62 88 LEU A O 1
ATOM 675 N N . ARG A 1 89 ? 12.352 -8.094 -5.199 1 96.94 89 ARG A N 1
ATOM 676 C CA . ARG A 1 89 ? 13.633 -7.812 -4.566 1 96.94 89 ARG A CA 1
ATOM 677 C C . ARG A 1 89 ? 13.695 -8.414 -3.168 1 96.94 89 ARG A C 1
ATOM 679 O O . ARG A 1 89 ? 14.734 -8.359 -2.51 1 96.94 89 ARG A O 1
ATOM 686 N N . LEU A 1 90 ? 12.625 -8.992 -2.74 1 98 90 LEU A N 1
ATOM 687 C CA . LEU A 1 90 ? 12.508 -9.484 -1.374 1 98 90 LEU A CA 1
ATOM 688 C C . LEU A 1 90 ? 12.812 -8.383 -0.367 1 98 90 LEU A C 1
ATOM 690 O O . LEU A 1 90 ? 13.609 -8.586 0.558 1 98 90 LEU A O 1
ATOM 694 N N . GLU A 1 91 ? 12.289 -7.16 -0.595 1 97.25 91 GLU A N 1
ATOM 695 C CA . GLU A 1 91 ? 12.422 -5.961 0.227 1 97.25 91 GLU A CA 1
ATOM 696 C C . GLU A 1 91 ? 11.07 -5.273 0.422 1 97.25 91 GLU A C 1
ATOM 698 O O . GLU A 1 91 ? 10.023 -5.879 0.2 1 97.25 91 GLU A O 1
ATOM 703 N N . THR A 1 92 ? 11.117 -4.102 1.013 1 97.81 92 THR A N 1
ATOM 704 C CA . THR A 1 92 ? 9.93 -3.271 1.15 1 97.81 92 THR A CA 1
ATOM 705 C C . THR A 1 92 ? 10.172 -1.877 0.581 1 97.81 92 THR A C 1
ATOM 707 O O . THR A 1 92 ? 11.32 -1.497 0.325 1 97.81 92 THR A O 1
ATOM 710 N N . PHE A 1 93 ? 9.141 -1.197 0.27 1 97.88 93 PHE A N 1
ATOM 711 C CA . PHE A 1 93 ? 9.172 0.235 -0.001 1 97.88 93 PHE A CA 1
ATOM 712 C C . PHE A 1 93 ? 8.055 0.949 0.746 1 97.88 93 PHE A C 1
ATOM 714 O O . PHE A 1 93 ? 7.145 0.304 1.281 1 97.88 93 PHE A O 1
ATOM 721 N N . TRP A 1 94 ? 8.234 2.207 0.902 1 98.69 94 TRP A N 1
ATOM 722 C CA . TRP A 1 94 ? 7.234 2.998 1.612 1 98.69 94 TRP A CA 1
ATOM 723 C C . TRP A 1 94 ? 6.422 3.848 0.64 1 98.69 94 TRP A C 1
ATOM 725 O O . TRP A 1 94 ? 6.934 4.277 -0.396 1 98.69 94 TRP A O 1
ATOM 735 N N . LEU A 1 95 ? 5.203 4.012 0.934 1 98.69 95 LEU A N 1
ATOM 736 C CA . LEU A 1 95 ? 4.277 4.84 0.166 1 98.69 95 LEU A CA 1
ATOM 737 C C . LEU A 1 95 ? 3.721 5.973 1.024 1 98.69 95 LEU A C 1
ATOM 739 O O . LEU A 1 95 ? 3.057 5.723 2.033 1 98.69 95 LEU A O 1
ATOM 743 N N . VAL A 1 96 ? 4.047 7.219 0.648 1 98.75 96 VAL A N 1
ATOM 744 C CA . VAL A 1 96 ? 3.379 8.352 1.283 1 98.75 96 VAL A CA 1
ATOM 745 C C . VAL A 1 96 ? 1.904 8.367 0.891 1 98.75 96 VAL A C 1
ATOM 747 O O . VAL A 1 96 ? 1.571 8.375 -0.297 1 98.75 96 VAL A O 1
ATOM 750 N N . ARG A 1 97 ? 1.042 8.336 1.886 1 98.38 97 ARG A N 1
ATOM 751 C CA . ARG A 1 97 ? -0.392 8.305 1.615 1 98.38 97 ARG A CA 1
ATOM 752 C C . ARG A 1 97 ? -1.002 9.703 1.729 1 98.38 97 ARG A C 1
ATOM 754 O O . ARG A 1 97 ? -1.898 10.055 0.96 1 98.38 97 ARG A O 1
ATOM 761 N N . ASP A 1 98 ? -0.56 10.422 2.744 1 98.25 98 ASP A N 1
ATOM 762 C CA . ASP A 1 98 ? -1.117 11.742 3.006 1 98.25 98 ASP A CA 1
ATOM 763 C C . ASP A 1 98 ? -0.035 12.711 3.482 1 98.25 98 ASP A C 1
ATOM 765 O O . ASP A 1 98 ? 0.847 12.336 4.254 1 98.25 98 ASP A O 1
ATOM 769 N N . LEU A 1 99 ? -0.118 13.891 3.018 1 98 99 LEU A N 1
ATOM 770 C CA . LEU A 1 99 ? 0.69 15.023 3.475 1 98 99 LEU A CA 1
ATOM 771 C C . LEU A 1 99 ? -0.131 16.297 3.498 1 98 99 LEU A C 1
ATOM 773 O O . LEU A 1 99 ? -0.642 16.734 2.465 1 98 99 LEU A O 1
ATOM 777 N N . PHE A 1 100 ? -0.262 16.875 4.688 1 97.88 100 PHE A N 1
ATOM 778 C CA . PHE A 1 100 ? -1.141 18.031 4.84 1 97.88 100 PHE A CA 1
ATOM 779 C C . PHE A 1 100 ? -0.574 19.016 5.859 1 97.88 100 PHE A C 1
ATOM 781 O O . PHE A 1 100 ? -0.066 18.609 6.906 1 97.88 100 PHE A O 1
ATOM 788 N N . VAL A 1 101 ? -0.619 20.219 5.5 1 97 101 VAL A N 1
ATOM 789 C CA . VAL A 1 101 ? -0.252 21.312 6.391 1 97 101 VAL A CA 1
ATOM 790 C C . VAL A 1 101 ? -1.442 22.266 6.57 1 97 101 VAL A C 1
ATOM 792 O O . VAL A 1 101 ? -2.1 22.625 5.594 1 97 101 VAL A O 1
ATOM 795 N N . ALA A 1 102 ? -1.708 22.609 7.824 1 96.19 102 ALA A N 1
ATOM 796 C CA . ALA A 1 102 ? -2.781 23.562 8.086 1 96.19 102 ALA A CA 1
ATOM 797 C C . ALA A 1 102 ? -2.59 24.844 7.273 1 96.19 102 ALA A C 1
ATOM 799 O O . ALA A 1 102 ? -1.47 25.344 7.148 1 96.19 102 ALA A O 1
ATOM 800 N N . PRO A 1 103 ? -3.645 25.391 6.688 1 93.31 103 PRO A N 1
ATOM 801 C CA . PRO A 1 103 ? -3.547 26.547 5.789 1 93.31 103 PRO A CA 1
ATOM 802 C C . PRO A 1 103 ? -2.777 27.703 6.406 1 93.31 103 PRO A C 1
ATOM 804 O O . PRO A 1 103 ? -2.004 28.375 5.715 1 93.31 103 PRO A O 1
ATOM 807 N N . GLY A 1 104 ? -2.855 28.031 7.625 1 90 104 GLY A N 1
ATOM 808 C CA . GLY A 1 104 ? -2.207 29.156 8.273 1 90 104 GLY A CA 1
ATOM 809 C C . GLY A 1 104 ? -0.717 28.953 8.477 1 90 104 GLY A C 1
ATOM 810 O O . GLY A 1 104 ? -0.005 29.891 8.852 1 90 104 GLY A O 1
ATOM 811 N N . HIS A 1 105 ? -0.216 27.766 8.094 1 90.56 105 HIS A N 1
ATOM 812 C CA . HIS A 1 105 ? 1.184 27.438 8.336 1 90.56 105 HIS A CA 1
ATOM 813 C C . HIS A 1 105 ? 1.875 26.969 7.062 1 90.56 105 HIS A C 1
ATOM 815 O O . HIS A 1 105 ? 2.895 26.281 7.121 1 90.56 105 HIS A O 1
ATOM 821 N N . ARG A 1 106 ? 1.301 27.344 5.922 1 87.38 106 ARG A N 1
ATOM 822 C CA . ARG A 1 106 ? 1.86 26.922 4.645 1 87.38 106 ARG A CA 1
ATOM 823 C C . ARG A 1 106 ? 2.93 27.891 4.16 1 87.38 106 ARG A C 1
ATOM 825 O O . ARG A 1 106 ? 3.045 29 4.684 1 87.38 106 ARG A O 1
ATOM 832 N N . ARG A 1 107 ? 3.791 27.391 3.381 1 86.31 107 ARG A N 1
ATOM 833 C CA . ARG A 1 107 ? 4.84 28.156 2.711 1 86.31 107 ARG A CA 1
ATOM 834 C C . ARG A 1 107 ? 5.918 28.578 3.699 1 86.31 107 ARG A C 1
ATOM 836 O O . ARG A 1 107 ? 6.508 29.656 3.553 1 86.31 107 ARG A O 1
ATOM 843 N N . VAL A 1 108 ? 6.082 27.766 4.734 1 86.94 108 VAL A N 1
ATOM 844 C CA . VAL A 1 108 ? 7.141 28.062 5.691 1 86.94 108 VAL A CA 1
ATOM 845 C C . VAL A 1 108 ? 8.008 26.828 5.906 1 86.94 108 VAL A C 1
ATOM 847 O O . VAL A 1 108 ? 8.688 26.703 6.93 1 86.94 108 VAL A O 1
ATOM 850 N N . GLY A 1 109 ? 7.84 25.797 5.059 1 93 109 GLY A N 1
ATOM 851 C CA . GLY A 1 109 ? 8.773 24.688 5.043 1 93 109 GLY A CA 1
ATOM 852 C C . GLY A 1 109 ? 8.266 23.469 5.797 1 93 109 GLY A C 1
ATOM 853 O O . GLY A 1 109 ? 8.977 22.469 5.926 1 93 109 GLY A O 1
ATOM 854 N N . VAL A 1 110 ? 7.062 23.5 6.293 1 95.44 110 VAL A N 1
ATOM 855 C CA . VAL A 1 110 ? 6.512 22.422 7.113 1 95.44 110 VAL A CA 1
ATOM 856 C C . VAL A 1 110 ? 6.352 21.156 6.27 1 95.44 110 VAL A C 1
ATOM 858 O O . VAL A 1 110 ? 6.711 20.062 6.703 1 95.44 110 VAL A O 1
ATOM 861 N N . ALA A 1 111 ? 5.871 21.312 5.07 1 97.06 111 ALA A N 1
ATOM 862 C CA . ALA A 1 111 ? 5.672 20.156 4.188 1 97.06 111 ALA A CA 1
ATOM 863 C C . ALA A 1 111 ? 6.996 19.469 3.877 1 97.06 111 ALA A C 1
ATOM 865 O O . ALA A 1 111 ? 7.082 18.25 3.891 1 97.06 111 ALA A O 1
ATOM 866 N N . ARG A 1 112 ? 7.996 20.281 3.609 1 96.38 112 ARG A N 1
ATOM 867 C CA . ARG A 1 112 ? 9.32 19.734 3.34 1 96.38 112 ARG A CA 1
ATOM 868 C C . ARG A 1 112 ? 9.859 18.984 4.551 1 96.38 112 ARG A C 1
ATOM 870 O O . ARG A 1 112 ? 10.43 17.891 4.406 1 96.38 112 ARG A O 1
ATOM 877 N N . ALA A 1 113 ? 9.695 19.516 5.719 1 97.06 113 ALA A N 1
ATOM 878 C CA . ALA A 1 113 ? 10.148 18.859 6.945 1 97.06 113 ALA A CA 1
ATOM 879 C C . ALA A 1 113 ? 9.445 17.516 7.145 1 97.06 113 ALA A C 1
ATOM 881 O O . ALA A 1 113 ? 10.07 16.531 7.547 1 97.06 113 ALA A O 1
ATOM 882 N N . LEU A 1 114 ? 8.164 17.484 6.887 1 98.06 114 LEU A N 1
ATOM 883 C CA . LEU A 1 114 ? 7.383 16.25 6.996 1 98.06 114 LEU A CA 1
ATOM 884 C C . LEU A 1 114 ? 7.859 15.211 5.992 1 98.06 114 LEU A C 1
ATOM 886 O O . LEU A 1 114 ? 8.039 14.047 6.34 1 98.06 114 LEU A O 1
ATOM 890 N N . LEU A 1 115 ? 8.086 15.648 4.762 1 98.12 115 LEU A N 1
ATOM 891 C CA . LEU A 1 115 ? 8.57 14.758 3.719 1 98.12 115 LEU A CA 1
ATOM 892 C C . LEU A 1 115 ? 9.953 14.211 4.062 1 98.12 115 LEU A C 1
ATOM 894 O O . LEU A 1 115 ? 10.211 13.016 3.904 1 98.12 115 LEU A O 1
ATOM 898 N N . ASP A 1 116 ? 10.82 15.055 4.562 1 97.69 116 ASP A N 1
ATOM 899 C CA . ASP A 1 116 ? 12.164 14.648 4.953 1 97.69 116 ASP A CA 1
ATOM 900 C C . ASP A 1 116 ? 12.117 13.625 6.082 1 97.69 116 ASP A C 1
ATOM 902 O O . ASP A 1 116 ? 12.93 12.695 6.125 1 97.69 116 ASP A O 1
ATOM 906 N N . HIS A 1 117 ? 11.266 13.82 6.973 1 98.19 117 HIS A N 1
ATOM 907 C CA . HIS A 1 117 ? 11.07 12.844 8.039 1 98.19 117 HIS A CA 1
ATOM 908 C C . HIS A 1 117 ? 10.695 11.477 7.473 1 98.19 117 HIS A C 1
ATOM 910 O O . HIS A 1 117 ? 11.25 10.461 7.887 1 98.19 117 HIS A O 1
ATOM 916 N N . ALA A 1 118 ? 9.742 11.445 6.551 1 98.62 118 ALA A N 1
ATOM 917 C CA . ALA A 1 118 ? 9.336 10.188 5.918 1 98.62 118 ALA A CA 1
ATOM 918 C C . ALA A 1 118 ? 10.516 9.531 5.207 1 98.62 118 ALA A C 1
ATOM 920 O O . ALA A 1 118 ? 10.703 8.312 5.301 1 98.62 118 ALA A O 1
ATOM 921 N N . VAL A 1 119 ? 11.297 10.312 4.527 1 98.31 119 VAL A N 1
ATOM 922 C CA . VAL A 1 119 ? 12.477 9.812 3.832 1 98.31 119 VAL A CA 1
ATOM 923 C C . VAL A 1 119 ? 13.438 9.172 4.832 1 98.31 119 VAL A C 1
ATOM 925 O O . VAL A 1 119 ? 13.891 8.047 4.637 1 98.31 119 VAL A O 1
ATOM 928 N N . THR A 1 120 ? 13.734 9.891 5.859 1 97.75 120 THR A N 1
ATOM 929 C CA . THR A 1 120 ? 14.68 9.43 6.871 1 97.75 120 THR A CA 1
ATOM 930 C C . THR A 1 120 ? 14.203 8.125 7.508 1 97.75 120 THR A C 1
ATOM 932 O O . THR A 1 120 ? 14.984 7.188 7.664 1 97.75 120 THR A O 1
ATOM 935 N N . ARG A 1 121 ? 12.969 8.047 7.852 1 97.94 121 ARG A N 1
ATOM 936 C CA . ARG A 1 121 ? 12.414 6.852 8.484 1 97.94 121 ARG A CA 1
ATOM 937 C C . ARG A 1 121 ? 12.445 5.664 7.531 1 97.94 121 ARG A C 1
ATOM 939 O O . ARG A 1 121 ? 12.805 4.551 7.926 1 97.94 121 ARG A O 1
ATOM 946 N N . ALA A 1 122 ? 12.016 5.906 6.289 1 98.19 122 ALA A N 1
ATOM 947 C CA . ALA A 1 122 ? 12.039 4.844 5.285 1 98.19 122 ALA A CA 1
ATOM 948 C C . ALA A 1 122 ? 13.453 4.32 5.066 1 98.19 122 ALA A C 1
ATOM 950 O O . ALA A 1 122 ? 13.68 3.109 5.016 1 98.19 122 ALA A O 1
ATOM 951 N N . ARG A 1 123 ? 14.383 5.203 4.984 1 97.31 123 ARG A N 1
ATOM 952 C CA . ARG A 1 123 ? 15.789 4.844 4.801 1 97.31 123 ARG A CA 1
ATOM 953 C C . ARG A 1 123 ? 16.297 4.02 5.98 1 97.31 123 ARG A C 1
ATOM 955 O O . ARG A 1 123 ? 16.953 2.99 5.785 1 97.31 123 ARG A O 1
ATOM 962 N N . SER A 1 124 ? 16.031 4.508 7.164 1 96.62 124 SER A N 1
ATOM 963 C CA . SER A 1 124 ? 16.469 3.83 8.375 1 96.62 124 SER A CA 1
ATOM 964 C C . SER A 1 124 ? 15.891 2.422 8.461 1 96.62 124 SER A C 1
ATOM 966 O O . SER A 1 124 ? 16.516 1.521 9.023 1 96.62 124 SER A O 1
ATOM 968 N N . ALA A 1 125 ? 14.727 2.25 7.91 1 96.25 125 ALA A N 1
ATOM 969 C CA . ALA A 1 125 ? 14.047 0.955 7.941 1 96.25 125 ALA A CA 1
ATOM 970 C C . ALA A 1 125 ? 14.555 0.046 6.824 1 96.25 125 ALA A C 1
ATOM 972 O O . ALA A 1 125 ? 14.117 -1.101 6.703 1 96.25 125 ALA A O 1
ATOM 973 N N . GLY A 1 126 ? 15.438 0.586 5.93 1 96 126 GLY A N 1
ATOM 974 C CA . GLY A 1 126 ? 16 -0.217 4.855 1 96 126 GLY A CA 1
ATOM 975 C C . GLY A 1 126 ? 15.102 -0.298 3.635 1 96 126 GLY A C 1
ATOM 976 O O . GLY A 1 126 ? 15.203 -1.235 2.842 1 96 126 GLY A O 1
ATOM 977 N N . ALA A 1 127 ? 14.172 0.613 3.504 1 97.75 127 ALA A N 1
ATOM 978 C CA . ALA A 1 127 ? 13.266 0.613 2.357 1 97.75 127 ALA A CA 1
ATOM 979 C C . ALA A 1 127 ? 14.031 0.846 1.057 1 97.75 127 ALA A C 1
ATOM 981 O O . ALA A 1 127 ? 14.992 1.621 1.021 1 97.75 127 ALA A O 1
ATOM 982 N N . LEU A 1 128 ? 13.555 0.272 0.029 1 97.19 128 LEU A N 1
ATOM 983 C CA . LEU A 1 128 ? 14.141 0.386 -1.303 1 97.19 128 LEU A CA 1
ATOM 984 C C . LEU A 1 128 ? 13.938 1.788 -1.867 1 97.19 128 LEU A C 1
ATOM 986 O O . LEU A 1 128 ? 14.781 2.289 -2.613 1 97.19 128 LEU A O 1
ATOM 990 N N . ARG A 1 129 ? 12.82 2.385 -1.565 1 98 129 ARG A N 1
ATOM 991 C CA . ARG A 1 129 ? 12.398 3.672 -2.107 1 98 129 ARG A CA 1
ATOM 992 C C . ARG A 1 129 ? 11.234 4.246 -1.301 1 98 129 ARG A C 1
ATOM 994 O O . ARG A 1 129 ? 10.578 3.525 -0.551 1 98 129 ARG A O 1
ATOM 1001 N N . LEU A 1 130 ? 11.102 5.461 -1.367 1 98.69 130 LEU A N 1
ATOM 1002 C CA . LEU A 1 130 ? 9.883 6.156 -0.971 1 98.69 130 LEU A CA 1
ATOM 1003 C C . LEU A 1 130 ? 9.086 6.602 -2.193 1 98.69 130 LEU A C 1
ATOM 1005 O O . LEU A 1 130 ? 9.633 7.238 -3.098 1 98.69 130 LEU A O 1
ATOM 1009 N N . THR A 1 131 ? 7.848 6.191 -2.244 1 98.19 131 THR A N 1
ATOM 1010 C CA . THR A 1 131 ? 6.977 6.457 -3.381 1 98.19 131 THR A CA 1
ATOM 1011 C C . THR A 1 131 ? 5.777 7.301 -2.957 1 98.19 131 THR A C 1
ATOM 1013 O O . THR A 1 131 ? 5.418 7.332 -1.779 1 98.19 131 THR A O 1
ATOM 1016 N N . LEU A 1 132 ? 5.25 8.023 -3.828 1 97.44 132 LEU A N 1
ATOM 1017 C CA . LEU A 1 132 ? 4 8.742 -3.604 1 97.44 132 LEU A CA 1
ATOM 1018 C C . LEU A 1 132 ? 3.219 8.891 -4.902 1 97.44 132 LEU A C 1
ATOM 1020 O O . LEU A 1 132 ? 3.738 8.602 -5.984 1 97.44 132 LEU A O 1
ATOM 1024 N N . GLN A 1 133 ? 1.972 9.281 -4.801 1 94.88 133 GLN A N 1
ATOM 1025 C CA . GLN A 1 133 ? 1.071 9.547 -5.918 1 94.88 133 GLN A CA 1
ATOM 1026 C C . GLN A 1 133 ? 0.419 10.914 -5.785 1 94.88 133 GLN A C 1
ATOM 1028 O O . GLN A 1 133 ? 0.056 11.336 -4.684 1 94.88 133 GLN A O 1
ATOM 1033 N N . THR A 1 134 ? 0.334 11.625 -6.828 1 93 134 THR A N 1
ATOM 1034 C CA . THR A 1 134 ? -0.304 12.938 -6.84 1 93 134 THR A CA 1
ATOM 1035 C C . THR A 1 134 ? -0.936 13.219 -8.203 1 93 134 THR A C 1
ATOM 1037 O O . THR A 1 134 ? -0.672 12.5 -9.172 1 93 134 THR A O 1
ATOM 1040 N N . GLU A 1 135 ? -1.784 14.164 -8.234 1 91.12 135 GLU A N 1
ATOM 1041 C CA . GLU A 1 135 ? -2.381 14.578 -9.5 1 91.12 135 GLU A CA 1
ATOM 1042 C C . GLU A 1 135 ? -1.409 15.422 -10.32 1 91.12 135 GLU A C 1
ATOM 1044 O O . GLU A 1 135 ? -0.674 16.25 -9.766 1 91.12 135 GLU A O 1
ATOM 1049 N N . PRO A 1 136 ? -1.452 15.266 -11.648 1 88.69 136 PRO A N 1
ATOM 1050 C CA . PRO A 1 136 ? -0.533 16.031 -12.492 1 88.69 136 PRO A CA 1
ATOM 1051 C C . PRO A 1 136 ? -0.764 17.531 -12.398 1 88.69 136 PRO A C 1
ATOM 1053 O O . PRO A 1 136 ? 0.146 18.328 -12.672 1 88.69 136 PRO A O 1
ATOM 1056 N N . GLN A 1 137 ? -1.897 17.953 -11.961 1 89.81 137 GLN A N 1
ATOM 1057 C CA . GLN A 1 137 ? -2.232 19.375 -11.922 1 89.81 137 GLN A CA 1
ATOM 1058 C C . GLN A 1 137 ? -1.868 19.984 -10.578 1 89.81 137 GLN A C 1
ATOM 1060 O O . GLN A 1 137 ? -1.984 21.203 -10.391 1 89.81 137 GLN A O 1
ATOM 1065 N N . ASN A 1 138 ? -1.471 19.109 -9.703 1 90 138 ASN A N 1
ATOM 1066 C CA . ASN A 1 138 ? -1.041 19.609 -8.398 1 90 138 ASN A CA 1
ATOM 1067 C C . ASN A 1 138 ? 0.377 20.172 -8.453 1 90 138 ASN A C 1
ATOM 1069 O O . ASN A 1 138 ? 1.305 19.578 -7.898 1 90 138 ASN A O 1
ATOM 1073 N N . LEU A 1 139 ? 0.546 21.359 -8.914 1 90.94 139 LEU A N 1
ATOM 1074 C CA . LEU A 1 139 ? 1.848 21.938 -9.234 1 90.94 139 LEU A CA 1
ATOM 1075 C C . LEU A 1 139 ? 2.654 22.188 -7.965 1 90.94 139 LEU A C 1
ATOM 1077 O O . LEU A 1 139 ? 3.877 22.031 -7.961 1 90.94 139 LEU A O 1
ATOM 1081 N N . ALA A 1 140 ? 1.941 22.656 -6.93 1 89.69 140 ALA A N 1
ATOM 1082 C CA . ALA A 1 140 ? 2.627 22.922 -5.668 1 89.69 140 ALA A CA 1
ATOM 1083 C C . ALA A 1 140 ? 3.248 21.641 -5.102 1 89.69 140 ALA A C 1
ATOM 1085 O O . ALA A 1 140 ? 4.402 21.641 -4.668 1 89.69 140 ALA A O 1
ATOM 1086 N N . ALA A 1 141 ? 2.488 20.594 -5.086 1 92.19 141 ALA A N 1
ATOM 1087 C CA . ALA A 1 141 ? 2.992 19.312 -4.602 1 92.19 141 ALA A CA 1
ATOM 1088 C C . ALA A 1 141 ? 4.129 18.797 -5.48 1 92.19 141 ALA A C 1
ATOM 1090 O O . ALA A 1 141 ? 5.152 18.328 -4.973 1 92.19 141 ALA A O 1
ATOM 1091 N N . LEU A 1 142 ? 3.961 18.875 -6.754 1 94.25 142 LEU A N 1
ATOM 1092 C CA . LEU A 1 142 ? 4.977 18.406 -7.695 1 94.25 142 LEU A CA 1
ATOM 1093 C C . LEU A 1 142 ? 6.289 19.156 -7.484 1 94.25 142 LEU A C 1
ATOM 1095 O O . LEU A 1 142 ? 7.363 18.547 -7.531 1 94.25 142 LEU A O 1
ATOM 1099 N N . ALA A 1 143 ? 6.234 20.453 -7.293 1 94.44 143 ALA A N 1
ATOM 1100 C CA . ALA A 1 143 ? 7.43 21.25 -7.031 1 94.44 143 ALA A CA 1
ATOM 1101 C C . ALA A 1 143 ? 8.133 20.766 -5.762 1 94.44 143 ALA A C 1
ATOM 1103 O O . ALA A 1 143 ? 9.359 20.641 -5.734 1 94.44 143 ALA A O 1
ATOM 1104 N N . LEU A 1 144 ? 7.379 20.516 -4.719 1 95.44 144 LEU A N 1
ATOM 1105 C CA . LEU A 1 144 ? 7.914 20 -3.459 1 95.44 144 LEU A CA 1
ATOM 1106 C C . LEU A 1 144 ? 8.633 18.688 -3.662 1 95.44 144 LEU A C 1
ATOM 1108 O O . LEU A 1 144 ? 9.781 18.516 -3.244 1 95.44 144 LEU A O 1
ATOM 1112 N N . TYR A 1 145 ? 7.988 17.766 -4.309 1 97.5 145 TYR A N 1
ATOM 1113 C CA . TYR A 1 145 ? 8.516 16.406 -4.457 1 97.5 145 TYR A CA 1
ATOM 1114 C C . TYR A 1 145 ? 9.734 16.406 -5.375 1 97.5 145 TYR A C 1
ATOM 1116 O O . TYR A 1 145 ? 10.719 15.703 -5.102 1 97.5 145 TYR A O 1
ATOM 1124 N N . THR A 1 146 ? 9.633 17.188 -6.445 1 96.12 146 THR A N 1
ATOM 1125 C CA . THR A 1 146 ? 10.766 17.297 -7.363 1 96.12 146 THR A CA 1
ATOM 1126 C C . THR A 1 146 ? 11.984 17.875 -6.656 1 96.12 146 THR A C 1
ATOM 1128 O O . THR A 1 146 ? 13.102 17.375 -6.809 1 96.12 146 THR A O 1
ATOM 1131 N N . SER A 1 147 ? 11.758 18.938 -5.906 1 96.19 147 SER A N 1
ATOM 1132 C CA . SER A 1 147 ? 12.859 19.562 -5.184 1 96.19 147 SER A CA 1
ATOM 1133 C C . SER A 1 147 ? 13.453 18.625 -4.145 1 96.19 147 SER A C 1
ATOM 1135 O O . SER A 1 147 ? 14.617 18.781 -3.756 1 96.19 147 SER A O 1
ATOM 1137 N N . ALA A 1 148 ? 12.68 17.656 -3.701 1 96.81 148 ALA A N 1
ATOM 1138 C CA . ALA A 1 148 ? 13.133 16.688 -2.709 1 96.81 148 ALA A CA 1
ATOM 1139 C C . ALA A 1 148 ? 13.812 15.5 -3.379 1 96.81 148 ALA A C 1
ATOM 1141 O O . ALA A 1 148 ? 14.25 14.57 -2.701 1 96.81 148 ALA A O 1
ATOM 1142 N N . GLY A 1 149 ? 13.812 15.453 -4.723 1 97.56 149 GLY A N 1
ATOM 1143 C CA . GLY A 1 149 ? 14.57 14.438 -5.438 1 97.56 149 GLY A CA 1
ATOM 1144 C C . GLY A 1 149 ? 13.695 13.344 -6.016 1 97.56 149 GLY A C 1
ATOM 1145 O O . GLY A 1 149 ? 14.203 12.391 -6.617 1 97.56 149 GLY A O 1
ATOM 1146 N N . PHE A 1 150 ? 12.422 13.469 -5.852 1 98.12 150 PHE A N 1
ATOM 1147 C CA . PHE A 1 150 ? 11.516 12.492 -6.441 1 98.12 150 PHE A CA 1
ATOM 1148 C C . PHE A 1 150 ? 11.461 12.641 -7.957 1 98.12 150 PHE A C 1
ATOM 1150 O O . PHE A 1 150 ? 11.57 13.758 -8.477 1 98.12 150 PHE A O 1
ATOM 1157 N N . ARG A 1 151 ? 11.242 11.523 -8.602 1 96.56 151 ARG A N 1
ATOM 1158 C CA . ARG A 1 151 ? 11.125 11.492 -10.062 1 96.56 151 ARG A CA 1
ATOM 1159 C C . ARG A 1 151 ? 9.914 10.68 -10.5 1 96.56 151 ARG A C 1
ATOM 1161 O O . ARG A 1 151 ? 9.547 9.703 -9.844 1 96.56 151 ARG A O 1
ATOM 1168 N N . PRO A 1 152 ? 9.344 11.078 -11.586 1 94 152 PRO A N 1
ATOM 1169 C CA . PRO A 1 152 ? 8.234 10.281 -12.109 1 94 152 PRO A CA 1
ATOM 1170 C C . PRO A 1 152 ? 8.633 8.836 -12.414 1 94 152 PRO A C 1
ATOM 1172 O O . PRO A 1 152 ? 9.75 8.594 -12.875 1 94 152 PRO A O 1
ATOM 1175 N N . VAL A 1 153 ? 7.73 7.977 -12.078 1 91.44 153 VAL A N 1
ATOM 1176 C CA . VAL A 1 153 ? 7.902 6.574 -12.445 1 91.44 153 VAL A CA 1
ATOM 1177 C C . VAL A 1 153 ? 7.203 6.297 -13.773 1 91.44 153 VAL A C 1
ATOM 1179 O O . VAL A 1 153 ? 5.984 6.445 -13.883 1 91.44 153 VAL A O 1
ATOM 1182 N N . ASP A 1 154 ? 7.934 5.891 -14.781 1 85.06 154 ASP A N 1
ATOM 1183 C CA . ASP A 1 154 ? 7.383 5.617 -16.109 1 85.06 154 ASP A CA 1
ATOM 1184 C C . ASP A 1 154 ? 7.188 4.117 -16.312 1 85.06 154 ASP A C 1
ATOM 1186 O O . ASP A 1 154 ? 7.77 3.303 -15.602 1 85.06 154 ASP A O 1
ATOM 1190 N N . GLY A 1 155 ? 6.277 3.803 -17.203 1 83.81 155 GLY A N 1
ATOM 1191 C CA . GLY A 1 155 ? 6.152 2.428 -17.672 1 83.81 155 GLY A CA 1
ATOM 1192 C C . GLY A 1 155 ? 5.246 1.585 -16.781 1 83.81 155 GLY A C 1
ATOM 1193 O O . GLY A 1 155 ? 5.305 0.354 -16.828 1 83.81 155 GLY A O 1
ATOM 1194 N N . VAL A 1 156 ? 4.602 2.242 -15.867 1 87.12 156 VAL A N 1
ATOM 1195 C CA . VAL A 1 156 ? 3.662 1.501 -15.031 1 87.12 156 VAL A CA 1
ATOM 1196 C C . VAL A 1 156 ? 2.275 2.135 -15.125 1 87.12 156 VAL A C 1
ATOM 1198 O O . VAL A 1 156 ? 2.143 3.361 -15.086 1 87.12 156 VAL A O 1
ATOM 1201 N N . THR A 1 157 ? 1.308 1.344 -15.359 1 88.19 157 THR A N 1
ATOM 1202 C CA . THR A 1 157 ? -0.076 1.806 -15.383 1 88.19 157 THR A CA 1
ATOM 1203 C C . THR A 1 157 ? -0.876 1.176 -14.242 1 88.19 157 THR A C 1
ATOM 1205 O O . THR A 1 157 ? -0.733 -0.016 -13.969 1 88.19 157 THR A O 1
ATOM 1208 N N . SER A 1 158 ? -1.699 1.982 -13.648 1 94.25 158 SER A N 1
ATOM 1209 C CA . SER A 1 158 ? -2.59 1.498 -12.602 1 94.25 158 SER A CA 1
ATOM 1210 C C . SER A 1 158 ? -3.975 1.18 -13.156 1 94.25 158 SER A C 1
ATOM 1212 O O . SER A 1 158 ? -4.508 1.929 -13.977 1 94.25 158 SER A O 1
ATOM 1214 N N . LEU A 1 159 ? -4.523 0.034 -12.773 1 96.75 159 LEU A N 1
ATOM 1215 C CA . LEU A 1 159 ? -5.898 -0.349 -13.078 1 96.75 159 LEU A CA 1
ATOM 1216 C C . LEU A 1 159 ? -6.691 -0.579 -11.789 1 96.75 159 LEU A C 1
ATOM 1218 O O . LEU A 1 159 ? -6.129 -1.005 -10.781 1 96.75 159 LEU A O 1
ATOM 1222 N N . SER A 1 160 ? -7.98 -0.307 -11.859 1 97.69 160 SER A N 1
ATOM 1223 C CA . SER A 1 160 ? -8.805 -0.515 -10.672 1 97.69 160 SER A CA 1
ATOM 1224 C C . SER A 1 160 ? -10.164 -1.096 -11.039 1 97.69 160 SER A C 1
ATOM 1226 O O . SER A 1 160 ? -10.664 -0.876 -12.148 1 97.69 160 SER A O 1
ATOM 1228 N N . LEU A 1 161 ? -10.688 -1.876 -10.211 1 98.19 161 LEU A N 1
ATOM 1229 C CA . LEU A 1 161 ? -12.047 -2.398 -10.211 1 98.19 161 LEU A CA 1
ATOM 1230 C C . LEU A 1 161 ? -12.812 -1.918 -8.977 1 98.19 161 LEU A C 1
ATOM 1232 O O . LEU A 1 161 ? -12.539 -2.359 -7.859 1 98.19 161 LEU A O 1
ATOM 1236 N N . PRO A 1 162 ? -13.766 -0.942 -9.133 1 97.31 162 PRO A N 1
ATOM 1237 C CA . PRO A 1 162 ? -14.586 -0.55 -7.984 1 97.31 162 PRO A CA 1
ATOM 1238 C C . PRO A 1 162 ? -15.391 -1.714 -7.41 1 97.31 162 PRO A C 1
ATOM 1240 O O . PRO A 1 162 ? -15.891 -2.557 -8.164 1 97.31 162 PRO A O 1
ATOM 1243 N N . LEU A 1 163 ? -15.406 -1.826 -6.074 1 96.81 163 LEU A N 1
ATOM 1244 C CA . LEU A 1 163 ? -16.125 -2.896 -5.398 1 96.81 163 LEU A CA 1
ATOM 1245 C C . LEU A 1 163 ? -17.281 -2.336 -4.574 1 96.81 163 LEU A C 1
ATOM 1247 O O . LEU A 1 163 ? -17.156 -2.154 -3.361 1 96.81 163 LEU A O 1
ATOM 1251 N N . PRO A 1 164 ? -18.312 -1.777 -5.121 1 78.94 164 PRO A N 1
ATOM 1252 C CA . PRO A 1 164 ? -19.375 -1.119 -4.355 1 78.94 164 PRO A CA 1
ATOM 1253 C C . PRO A 1 164 ? -19.859 -1.956 -3.174 1 78.94 164 PRO A C 1
ATOM 1255 O O . PRO A 1 164 ? -19.891 -3.186 -3.254 1 78.94 164 PRO A O 1
ATOM 1258 N N . GLY A 1 165 ? -19.719 -1.525 -1.938 1 67.31 165 GLY A N 1
ATOM 1259 C CA . GLY A 1 165 ? -20.219 -2.148 -0.723 1 67.31 165 GLY A CA 1
ATOM 1260 C C . GLY A 1 165 ? -21.641 -2.646 -0.848 1 67.31 165 GLY A C 1
ATOM 1261 O O . GLY A 1 165 ? -22.312 -2.398 -1.856 1 67.31 165 GLY A O 1
ATOM 1262 N N . PRO A 1 166 ? -21.984 -3.662 0.072 1 56.31 166 PRO A N 1
ATOM 1263 C CA . PRO A 1 166 ? -23.422 -3.949 0.106 1 56.31 166 PRO A CA 1
ATOM 1264 C C . PRO A 1 166 ? -24.266 -2.686 0.195 1 56.31 166 PRO A C 1
ATOM 1266 O O . PRO A 1 166 ? -23.984 -1.8 1.004 1 56.31 166 PRO A O 1
ATOM 1269 N N . HIS A 1 167 ? -24.578 -2.041 -0.941 1 49.5 167 HIS A N 1
ATOM 1270 C CA . HIS A 1 167 ? -25.484 -0.907 -0.856 1 49.5 167 HIS A CA 1
ATOM 1271 C C . HIS A 1 167 ? -26.641 -1.192 0.111 1 49.5 167 HIS A C 1
ATOM 1273 O O . HIS A 1 167 ? -27.219 -2.281 0.091 1 49.5 167 HIS A O 1
ATOM 1279 N N . PRO A 1 168 ? -26.719 -0.436 1.192 1 46.81 168 PRO A N 1
ATOM 1280 C CA . PRO A 1 168 ? -27.984 -0.719 1.854 1 46.81 168 PRO A CA 1
ATOM 1281 C C . PRO A 1 168 ? -29.156 -0.836 0.872 1 46.81 168 PRO A C 1
ATOM 1283 O O . PRO A 1 168 ? -29.125 -0.228 -0.201 1 46.81 168 PRO A O 1
ATOM 1286 N N . PRO A 1 169 ? -30 -1.886 0.996 1 39.81 169 PRO A N 1
ATOM 1287 C CA . PRO A 1 169 ? -31.172 -1.865 0.114 1 39.81 169 PRO A CA 1
ATOM 1288 C C . PRO A 1 169 ? -31.812 -0.482 0.011 1 39.81 169 PRO A C 1
ATOM 1290 O O . PRO A 1 169 ? -31.719 0.316 0.947 1 39.81 169 PRO A O 1
ATOM 1293 N N . PRO A 1 170 ? -31.969 -0.007 -1.202 1 39.41 170 PRO A N 1
ATOM 1294 C CA . PRO A 1 170 ? -32.688 1.27 -1.232 1 39.41 170 PRO A CA 1
ATOM 1295 C C . PRO A 1 170 ? -33.781 1.354 -0.177 1 39.41 170 PRO A C 1
ATOM 1297 O O . PRO A 1 170 ? -34.406 0.337 0.167 1 39.41 170 PRO A O 1
ATOM 1300 N N . SER A 1 171 ? -33.531 2.219 0.763 1 34.94 171 SER A N 1
ATOM 1301 C CA . SER A 1 171 ? -34.719 2.445 1.568 1 34.94 171 SER A CA 1
ATOM 1302 C C . SER A 1 171 ? -35.969 2.486 0.701 1 34.94 171 SER A C 1
ATOM 1304 O O . SER A 1 171 ? -36.062 3.287 -0.232 1 34.94 171 SER A O 1
ATOM 1306 N N . GLY A 1 172 ? -36.594 1.336 0.448 1 33.75 172 GLY A N 1
ATOM 1307 C CA . GLY A 1 172 ? -37.938 1.495 -0.108 1 33.75 172 GLY A CA 1
ATOM 1308 C C . GLY A 1 172 ? -38.688 2.678 0.471 1 33.75 172 GLY A C 1
ATOM 1309 O O . GLY A 1 172 ? -38.875 2.766 1.687 1 33.75 172 GLY A O 1
ATOM 1310 N N . GLY A 1 173 ? -38.719 3.809 -0.318 1 25.03 173 GLY A N 1
ATOM 1311 C CA . GLY A 1 173 ? -39.875 4.688 -0.068 1 25.03 173 GLY A CA 1
ATOM 1312 C C . GLY A 1 173 ? -41.188 3.953 -0.034 1 25.03 173 GLY A C 1
ATOM 1313 O O . GLY A 1 173 ? -41.312 2.865 -0.601 1 25.03 173 GLY A O 1
ATOM 1314 N N . MET B 1 1 ? -8.969 -29.734 -15.703 1 56.19 1 MET B N 1
ATOM 1315 C CA . MET B 1 1 ? -9.461 -29.969 -14.352 1 56.19 1 MET B CA 1
ATOM 1316 C C . MET B 1 1 ? -9.453 -28.672 -13.539 1 56.19 1 MET B C 1
ATOM 1318 O O . MET B 1 1 ? -8.633 -27.797 -13.773 1 56.19 1 MET B O 1
ATOM 1322 N N . PRO B 1 2 ? -10.539 -28.562 -12.672 1 62.84 2 PRO B N 1
ATOM 1323 C CA . PRO B 1 2 ? -10.781 -27.25 -12.039 1 62.84 2 PRO B CA 1
ATOM 1324 C C . PRO B 1 2 ? -9.781 -26.938 -10.93 1 62.84 2 PRO B C 1
ATOM 1326 O O . PRO B 1 2 ? -9.305 -27.859 -10.258 1 62.84 2 PRO B O 1
ATOM 1329 N N . SER B 1 3 ? -8.906 -26 -11.016 1 83.38 3 SER B N 1
ATOM 1330 C CA . SER B 1 3 ? -8.086 -25.547 -9.898 1 83.38 3 SER B CA 1
ATOM 1331 C C . SER B 1 3 ? -8.922 -24.828 -8.852 1 83.38 3 SER B C 1
ATOM 1333 O O . SER B 1 3 ? -9.953 -24.234 -9.172 1 83.38 3 SER B O 1
ATOM 1335 N N . THR B 1 4 ? -8.727 -25.25 -7.641 1 92.94 4 THR B N 1
ATOM 1336 C CA . THR B 1 4 ? -9.328 -24.531 -6.523 1 92.94 4 THR B CA 1
ATOM 1337 C C . THR B 1 4 ? -8.375 -23.469 -5.977 1 92.94 4 THR B C 1
ATOM 1339 O O . THR B 1 4 ? -7.168 -23.703 -5.883 1 92.94 4 THR B O 1
ATOM 1342 N N . VAL B 1 5 ? -8.906 -22.375 -5.68 1 97.56 5 VAL B N 1
ATOM 1343 C CA . VAL B 1 5 ? -8.094 -21.297 -5.117 1 97.56 5 VAL B CA 1
ATOM 1344 C C . VAL B 1 5 ? -8.406 -21.141 -3.629 1 97.56 5 VAL B C 1
ATOM 1346 O O . VAL B 1 5 ? -9.57 -21.094 -3.236 1 97.56 5 VAL B O 1
ATOM 1349 N N . ARG B 1 6 ? -7.406 -21.078 -2.824 1 97.44 6 ARG B N 1
ATOM 1350 C CA . ARG B 1 6 ? -7.617 -20.906 -1.39 1 97.44 6 ARG B CA 1
ATOM 1351 C C . ARG B 1 6 ? -6.496 -20.078 -0.763 1 97.44 6 ARG B C 1
ATOM 1353 O O . ARG B 1 6 ? -5.375 -20.062 -1.273 1 97.44 6 ARG B O 1
ATOM 1360 N N . PRO B 1 7 ? -6.77 -19.453 0.361 1 98.25 7 PRO B N 1
ATOM 1361 C CA . PRO B 1 7 ? -5.711 -18.734 1.071 1 98.25 7 PRO B CA 1
ATOM 1362 C C . PRO B 1 7 ? -4.609 -19.656 1.588 1 98.25 7 PRO B C 1
ATOM 1364 O O . PRO B 1 7 ? -4.871 -20.828 1.894 1 98.25 7 PRO B O 1
ATOM 1367 N N . VAL B 1 8 ? -3.432 -19.172 1.632 1 98.12 8 VAL B N 1
ATOM 1368 C CA . VAL B 1 8 ? -2.297 -19.859 2.229 1 98.12 8 VAL B CA 1
ATOM 1369 C C . VAL B 1 8 ? -1.686 -19 3.332 1 98.12 8 VAL B C 1
ATOM 1371 O O . VAL B 1 8 ? -1.214 -17.891 3.072 1 98.12 8 VAL B O 1
ATOM 1374 N N . ASP B 1 9 ? -1.675 -19.5 4.539 1 97.56 9 ASP B N 1
ATOM 1375 C CA . ASP B 1 9 ? -1.065 -18.828 5.688 1 97.56 9 ASP B CA 1
ATOM 1376 C C . ASP B 1 9 ? 0.382 -19.281 5.879 1 97.56 9 ASP B C 1
ATOM 1378 O O . ASP B 1 9 ? 0.8 -20.297 5.324 1 97.56 9 ASP B O 1
ATOM 1382 N N . PRO B 1 10 ? 1.158 -18.516 6.633 1 97.25 10 PRO B N 1
ATOM 1383 C CA . PRO B 1 10 ? 2.576 -18.844 6.797 1 97.25 10 PRO B CA 1
ATOM 1384 C C . PRO B 1 10 ? 2.799 -20.219 7.41 1 97.25 10 PRO B C 1
ATOM 1386 O O . PRO B 1 10 ? 3.846 -20.844 7.199 1 97.25 10 PRO B O 1
ATOM 1389 N N . ASP B 1 11 ? 1.856 -20.75 8.109 1 97.5 11 ASP B N 1
ATOM 1390 C CA . ASP B 1 11 ? 2.016 -22.047 8.758 1 97.5 11 ASP B CA 1
ATOM 1391 C C . ASP B 1 11 ? 1.259 -23.141 8 1 97.5 11 ASP B C 1
ATOM 1393 O O . ASP B 1 11 ? 1.179 -24.281 8.461 1 97.5 11 ASP B O 1
ATOM 1397 N N . ASP B 1 12 ? 0.659 -22.781 6.902 1 96.44 12 ASP B N 1
ATOM 1398 C CA . ASP B 1 12 ? -0.067 -23.719 6.059 1 96.44 12 ASP B CA 1
ATOM 1399 C C . ASP B 1 12 ? 0.862 -24.812 5.531 1 96.44 12 ASP B C 1
ATOM 1401 O O . ASP B 1 12 ? 2.025 -24.547 5.223 1 96.44 12 ASP B O 1
ATOM 1405 N N . SER B 1 13 ? 0.353 -26 5.309 1 94.94 13 SER B N 1
ATOM 1406 C CA . SER B 1 13 ? 1.131 -27.125 4.809 1 94.94 13 SER B CA 1
ATOM 1407 C C . SER B 1 13 ? 1.621 -26.875 3.387 1 94.94 13 SER B C 1
ATOM 1409 O O . SER B 1 13 ? 2.619 -27.453 2.955 1 94.94 13 SER B O 1
ATOM 1411 N N . ARG B 1 14 ? 0.954 -25.984 2.699 1 94.69 14 ARG B N 1
ATOM 1412 C CA . ARG B 1 14 ? 1.316 -25.75 1.305 1 94.69 14 ARG B CA 1
ATOM 1413 C C . ARG B 1 14 ? 2.217 -24.516 1.176 1 94.69 14 ARG B C 1
ATOM 1415 O O . ARG B 1 14 ? 2.547 -24.094 0.065 1 94.69 14 ARG B O 1
ATOM 1422 N N . PHE B 1 15 ? 2.611 -23.984 2.281 1 98.12 15 PHE B N 1
ATOM 1423 C CA . PHE B 1 15 ? 3.441 -22.781 2.236 1 98.12 15 PHE B CA 1
ATOM 1424 C C . PHE B 1 15 ? 4.734 -23.047 1.475 1 98.12 15 PHE B C 1
ATOM 1426 O O . PHE B 1 15 ? 5.191 -22.203 0.705 1 98.12 15 PHE B O 1
ATOM 1433 N N . GLY B 1 16 ? 5.336 -24.141 1.729 1 97.81 16 GLY B N 1
ATOM 1434 C CA . GLY B 1 16 ? 6.57 -24.453 1.032 1 97.81 16 GLY B CA 1
ATOM 1435 C C . GLY B 1 16 ? 6.43 -24.422 -0.477 1 97.81 16 GLY B C 1
ATOM 1436 O O . GLY B 1 16 ? 7.285 -23.875 -1.173 1 97.81 16 GLY B O 1
ATOM 1437 N N . GLU B 1 17 ? 5.379 -25.047 -1.005 1 97.25 17 GLU B N 1
ATOM 1438 C CA . GLU B 1 17 ? 5.117 -25.047 -2.441 1 97.25 17 GLU B CA 1
ATOM 1439 C C . GLU B 1 17 ? 4.871 -23.625 -2.957 1 97.25 17 GLU B C 1
ATOM 1441 O O . GLU B 1 17 ? 5.32 -23.281 -4.047 1 97.25 17 GLU B O 1
ATOM 1446 N N . LEU B 1 18 ? 4.113 -22.859 -2.172 1 98.38 18 LEU B N 1
ATOM 1447 C CA . LEU B 1 18 ? 3.887 -21.469 -2.537 1 98.38 18 LEU B CA 1
ATOM 1448 C C . LEU B 1 18 ? 5.207 -20.703 -2.629 1 98.38 18 LEU B C 1
ATOM 1450 O O . LEU B 1 18 ? 5.449 -19.984 -3.602 1 98.38 18 LEU B O 1
ATOM 1454 N N . ALA B 1 19 ? 6.059 -20.891 -1.616 1 98.75 19 ALA B N 1
ATOM 1455 C CA . ALA B 1 19 ? 7.34 -20.203 -1.577 1 98.75 19 ALA B CA 1
ATOM 1456 C C . ALA B 1 19 ? 8.219 -20.594 -2.762 1 98.75 19 ALA B C 1
ATOM 1458 O O . ALA B 1 19 ? 8.906 -19.75 -3.344 1 98.75 19 ALA B O 1
ATOM 1459 N N . ASP B 1 20 ? 8.18 -21.859 -3.121 1 98.38 20 ASP B N 1
ATOM 1460 C CA . ASP B 1 20 ? 8.938 -22.328 -4.273 1 98.38 20 ASP B CA 1
ATOM 1461 C C . ASP B 1 20 ? 8.453 -21.672 -5.562 1 98.38 20 ASP B C 1
ATOM 1463 O O . ASP B 1 20 ? 9.258 -21.25 -6.395 1 98.38 20 ASP B O 1
ATOM 1467 N N . LEU B 1 21 ? 7.191 -21.625 -5.746 1 98.31 21 LEU B N 1
ATOM 1468 C CA . LEU B 1 21 ? 6.625 -21 -6.934 1 98.31 21 LEU B CA 1
ATOM 1469 C C . LEU B 1 21 ? 6.906 -19.5 -6.945 1 98.31 21 LEU B C 1
ATOM 1471 O O . LEU B 1 21 ? 7.121 -18.906 -8.008 1 98.31 21 LEU B O 1
ATOM 1475 N N . PHE B 1 22 ? 6.879 -18.891 -5.711 1 98.81 22 PHE B N 1
ATOM 1476 C CA . PHE B 1 22 ? 7.215 -17.484 -5.594 1 98.81 22 PHE B CA 1
ATOM 1477 C C . PHE B 1 22 ? 8.656 -17.234 -6.031 1 98.81 22 PHE B C 1
ATOM 1479 O O . PHE B 1 22 ? 8.945 -16.219 -6.68 1 98.81 22 PHE B O 1
ATOM 1486 N N . ASP B 1 23 ? 9.516 -18.156 -5.719 1 98.81 23 ASP B N 1
ATOM 1487 C CA . ASP B 1 23 ? 10.898 -18.031 -6.176 1 98.81 23 ASP B CA 1
ATOM 1488 C C . ASP B 1 23 ? 10.984 -18.172 -7.691 1 98.81 23 ASP B C 1
ATOM 1490 O O . ASP B 1 23 ? 11.781 -17.484 -8.336 1 98.81 23 ASP B O 1
ATOM 1494 N N . ALA B 1 24 ? 10.203 -19.094 -8.273 1 98.44 24 ALA B N 1
ATOM 1495 C CA . ALA B 1 24 ? 10.148 -19.234 -9.727 1 98.44 24 ALA B CA 1
ATOM 1496 C C . ALA B 1 24 ? 9.648 -17.953 -10.383 1 98.44 24 ALA B C 1
ATOM 1498 O O . ALA B 1 24 ? 10.141 -17.562 -11.445 1 98.44 24 ALA B O 1
ATOM 1499 N N . TYR B 1 25 ? 8.672 -17.312 -9.758 1 98.19 25 TYR B N 1
ATOM 1500 C CA . TYR B 1 25 ? 8.148 -16.016 -10.195 1 98.19 25 TYR B CA 1
ATOM 1501 C C . TYR B 1 25 ? 9.258 -14.969 -10.25 1 98.19 25 TYR B C 1
ATOM 1503 O O . TYR B 1 25 ? 9.414 -14.273 -11.25 1 98.19 25 TYR B O 1
ATOM 1511 N N . ARG B 1 26 ? 10.039 -14.891 -9.164 1 98.56 26 ARG B N 1
ATOM 1512 C CA . ARG B 1 26 ? 11.156 -13.953 -9.117 1 98.56 26 ARG B CA 1
ATOM 1513 C C . ARG B 1 26 ? 12.156 -14.227 -10.234 1 98.56 26 ARG B C 1
ATOM 1515 O O . ARG B 1 26 ? 12.594 -13.305 -10.922 1 98.56 26 ARG B O 1
ATOM 1522 N N . ARG B 1 27 ? 12.453 -15.492 -10.477 1 98.25 27 ARG B N 1
ATOM 1523 C CA . ARG B 1 27 ? 13.398 -15.867 -11.523 1 98.25 27 ARG B CA 1
ATOM 1524 C C . ARG B 1 27 ? 12.844 -15.531 -12.906 1 98.25 27 ARG B C 1
ATOM 1526 O O . ARG B 1 27 ? 13.586 -15.125 -13.797 1 98.25 27 ARG B O 1
ATOM 1533 N N . HIS B 1 28 ? 11.625 -15.75 -13.031 1 96.12 28 HIS B N 1
ATOM 1534 C CA . HIS B 1 28 ? 10.961 -15.422 -14.289 1 96.12 28 HIS B CA 1
ATOM 1535 C C . HIS B 1 28 ? 11.172 -13.953 -14.656 1 96.12 28 HIS B C 1
ATOM 1537 O O . HIS B 1 28 ? 11.305 -13.617 -15.836 1 96.12 28 HIS B O 1
ATOM 1543 N N . TYR B 1 29 ? 11.266 -13.094 -13.68 1 95.44 29 TYR B N 1
ATOM 1544 C CA . TYR B 1 29 ? 11.414 -11.664 -13.93 1 95.44 29 TYR B CA 1
ATOM 1545 C C . TYR B 1 29 ? 12.867 -11.234 -13.812 1 95.44 29 TYR B C 1
ATOM 1547 O O . TYR B 1 29 ? 13.172 -10.047 -13.719 1 95.44 29 TYR B O 1
ATOM 1555 N N . GLY B 1 30 ? 13.727 -12.148 -13.688 1 96.38 30 GLY B N 1
ATOM 1556 C CA . GLY B 1 30 ? 15.148 -11.859 -13.867 1 96.38 30 GLY B CA 1
ATOM 1557 C C . GLY B 1 30 ? 15.906 -11.797 -12.555 1 96.38 30 GLY B C 1
ATOM 1558 O O . GLY B 1 30 ? 17.109 -11.516 -12.547 1 96.38 30 GLY B O 1
ATOM 1559 N N . GLU B 1 31 ? 15.281 -12.094 -11.461 1 97.75 31 GLU B N 1
ATOM 1560 C CA . GLU B 1 31 ? 15.969 -12.109 -10.172 1 97.75 31 GLU B CA 1
ATOM 1561 C C . GLU B 1 31 ? 16.688 -13.43 -9.938 1 97.75 31 GLU B C 1
ATOM 1563 O O . GLU B 1 31 ? 16.234 -14.484 -10.398 1 97.75 31 GLU B O 1
ATOM 1568 N N . PRO B 1 32 ? 17.812 -13.367 -9.195 1 97.44 32 PRO B N 1
ATOM 1569 C CA . PRO B 1 32 ? 18.453 -14.633 -8.828 1 97.44 32 PRO B CA 1
ATOM 1570 C C . PRO B 1 32 ? 17.594 -15.461 -7.867 1 97.44 32 PRO B C 1
ATOM 1572 O O . PRO B 1 32 ? 16.969 -14.906 -6.957 1 97.44 32 PRO B O 1
ATOM 1575 N N . GLY B 1 33 ? 17.609 -16.766 -8.172 1 97.19 33 GLY B N 1
ATOM 1576 C CA . GLY B 1 33 ? 16.906 -17.656 -7.262 1 97.19 33 GLY B CA 1
ATOM 1577 C C . GLY B 1 33 ? 17.547 -17.734 -5.887 1 97.19 33 GLY B C 1
ATOM 1578 O O . GLY B 1 33 ? 18.766 -17.703 -5.766 1 97.19 33 GLY B O 1
ATOM 1579 N N . ASP B 1 34 ? 16.812 -17.734 -4.82 1 98 34 ASP B N 1
ATOM 1580 C CA . ASP B 1 34 ? 17.219 -17.891 -3.428 1 98 34 ASP B CA 1
ATOM 1581 C C . ASP B 1 34 ? 16.078 -18.438 -2.576 1 98 34 ASP B C 1
ATOM 1583 O O . ASP B 1 34 ? 15.398 -17.688 -1.871 1 98 34 ASP B O 1
ATOM 1587 N N . ALA B 1 35 ? 15.898 -19.734 -2.674 1 97.75 35 ALA B N 1
ATOM 1588 C CA . ALA B 1 35 ? 14.711 -20.375 -2.117 1 97.75 35 ALA B CA 1
ATOM 1589 C C . ALA B 1 35 ? 14.594 -20.109 -0.62 1 97.75 35 ALA B C 1
ATOM 1591 O O . ALA B 1 35 ? 13.531 -19.703 -0.136 1 97.75 35 ALA B O 1
ATOM 1592 N N . PRO B 1 36 ? 15.664 -20.266 0.147 1 98.38 36 PRO B N 1
ATOM 1593 C CA . PRO B 1 36 ? 15.539 -20.016 1.586 1 98.38 36 PRO B CA 1
ATOM 1594 C C . PRO B 1 36 ? 15.211 -18.562 1.908 1 98.38 36 PRO B C 1
ATOM 1596 O O . PRO B 1 36 ? 14.391 -18.297 2.789 1 98.38 36 PRO B O 1
ATOM 1599 N N . ARG B 1 37 ? 15.844 -17.609 1.235 1 98.5 37 ARG B N 1
ATOM 1600 C CA . ARG B 1 37 ? 15.578 -16.188 1.472 1 98.5 37 ARG B CA 1
ATOM 1601 C C . ARG B 1 37 ? 14.156 -15.828 1.053 1 98.5 37 ARG B C 1
ATOM 1603 O O . ARG B 1 37 ? 13.484 -15.047 1.73 1 98.5 37 ARG B O 1
ATOM 1610 N N . THR B 1 38 ? 13.773 -16.391 -0.075 1 98.81 38 THR B N 1
ATOM 1611 C CA . THR B 1 38 ? 12.422 -16.141 -0.559 1 98.81 38 THR B CA 1
ATOM 1612 C C . THR B 1 38 ? 11.383 -16.641 0.45 1 98.81 38 THR B C 1
ATOM 1614 O O . THR B 1 38 ? 10.445 -15.914 0.792 1 98.81 38 THR B O 1
ATOM 1617 N N . ALA B 1 39 ? 11.547 -17.812 0.915 1 98.81 39 ALA B N 1
ATOM 1618 C CA . ALA B 1 39 ? 10.617 -18.391 1.881 1 98.81 39 ALA B CA 1
ATOM 1619 C C . ALA B 1 39 ? 10.57 -17.562 3.162 1 98.81 39 ALA B C 1
ATOM 1621 O O . ALA B 1 39 ? 9.484 -17.297 3.693 1 98.81 39 ALA B O 1
ATOM 1622 N N . ALA B 1 40 ? 11.695 -17.172 3.654 1 98.75 40 ALA B N 1
ATOM 1623 C CA . ALA B 1 40 ? 11.766 -16.391 4.891 1 98.75 40 ALA B CA 1
ATOM 1624 C C . ALA B 1 40 ? 11.086 -15.039 4.73 1 98.75 40 ALA B C 1
ATOM 1626 O O . ALA B 1 40 ? 10.312 -14.617 5.602 1 98.75 40 ALA B O 1
ATOM 1627 N N . TRP B 1 41 ? 11.383 -14.406 3.646 1 98.69 41 TRP B N 1
ATOM 1628 C CA . TRP B 1 41 ? 10.797 -13.102 3.375 1 98.69 41 TRP B CA 1
ATOM 1629 C C . TRP B 1 41 ? 9.281 -13.195 3.246 1 98.69 41 TRP B C 1
ATOM 1631 O O . TRP B 1 41 ? 8.547 -12.414 3.852 1 98.69 41 TRP B O 1
ATOM 1641 N N . LEU B 1 42 ? 8.844 -14.133 2.416 1 98.88 42 LEU B N 1
ATOM 1642 C CA . LEU B 1 42 ? 7.414 -14.312 2.199 1 98.88 42 LEU B CA 1
ATOM 1643 C C . LEU B 1 42 ? 6.699 -14.625 3.51 1 98.88 42 LEU B C 1
ATOM 1645 O O . LEU B 1 42 ? 5.621 -14.086 3.777 1 98.88 42 LEU B O 1
ATOM 1649 N N . ARG B 1 43 ? 7.273 -15.469 4.305 1 98.81 43 ARG B N 1
ATOM 1650 C CA . ARG B 1 43 ? 6.691 -15.805 5.602 1 98.81 43 ARG B CA 1
ATOM 1651 C C . ARG B 1 43 ? 6.523 -14.562 6.469 1 98.81 43 ARG B C 1
ATOM 1653 O O . ARG B 1 43 ? 5.488 -14.383 7.109 1 98.81 43 ARG B O 1
ATOM 1660 N N . GLU B 1 44 ? 7.527 -13.773 6.488 1 98.56 44 GLU B N 1
ATOM 1661 C CA . GLU B 1 44 ? 7.48 -12.547 7.281 1 98.56 44 GLU B CA 1
ATOM 1662 C C . GLU B 1 44 ? 6.375 -11.617 6.789 1 98.56 44 GLU B C 1
ATOM 1664 O O . GLU B 1 44 ? 5.641 -11.039 7.59 1 98.56 44 GLU B O 1
ATOM 1669 N N . GLN B 1 45 ? 6.332 -11.453 5.48 1 98.56 45 GLN B N 1
ATOM 1670 C CA . GLN B 1 45 ? 5.316 -10.578 4.91 1 98.56 45 GLN B CA 1
ATOM 1671 C C . GLN B 1 45 ? 3.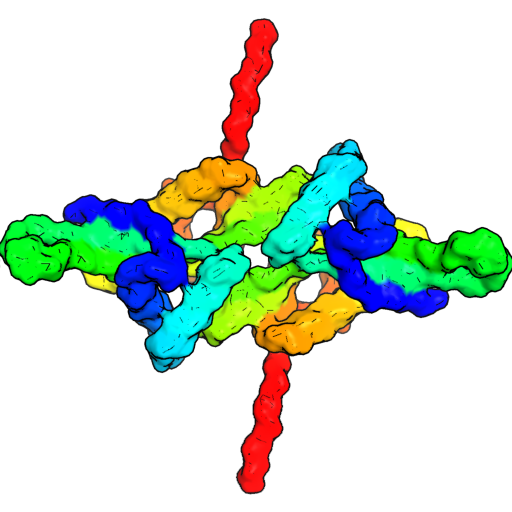91 -11.07 5.242 1 98.56 45 GLN B C 1
ATOM 1673 O O . GLN B 1 45 ? 3.004 -10.273 5.484 1 98.56 45 GLN B O 1
ATOM 1678 N N . LEU B 1 46 ? 3.707 -12.375 5.203 1 98.62 46 LEU B N 1
ATOM 1679 C CA . LEU B 1 46 ? 2.402 -12.953 5.512 1 98.62 46 LEU B CA 1
ATOM 1680 C C . LEU B 1 46 ? 2.096 -12.836 7 1 98.62 46 LEU B C 1
ATOM 1682 O O . LEU B 1 46 ? 0.968 -12.516 7.383 1 98.62 46 LEU B O 1
ATOM 1686 N N . ARG B 1 47 ? 3.086 -13.047 7.836 1 97.88 47 ARG B N 1
ATOM 1687 C CA . ARG B 1 47 ? 2.906 -13.008 9.281 1 97.88 47 ARG B CA 1
ATOM 1688 C C . ARG B 1 47 ? 2.539 -11.609 9.758 1 97.88 47 ARG B C 1
ATOM 1690 O O . ARG B 1 47 ? 1.68 -11.445 10.625 1 97.88 47 ARG B O 1
ATOM 1697 N N . THR B 1 48 ? 3.186 -10.641 9.219 1 96.56 48 THR B N 1
ATOM 1698 C CA . THR B 1 48 ? 2.936 -9.266 9.609 1 96.56 48 THR B CA 1
ATOM 1699 C C . THR B 1 48 ? 1.708 -8.711 8.891 1 96.56 48 THR B C 1
ATOM 1701 O O . THR B 1 48 ? 1.336 -7.551 9.086 1 96.56 48 THR B O 1
ATOM 1704 N N . GLN B 1 49 ? 1.12 -9.461 7.918 1 96.62 49 GLN B N 1
ATOM 1705 C CA . GLN B 1 49 ? -0.088 -9.148 7.16 1 96.62 49 GLN B CA 1
ATOM 1706 C C . GLN B 1 49 ? 0.148 -7.984 6.203 1 96.62 49 GLN B C 1
ATOM 1708 O O . GLN B 1 49 ? -0.798 -7.301 5.801 1 96.62 49 GLN B O 1
ATOM 1713 N N . ARG B 1 50 ? 1.396 -7.738 5.93 1 97.44 50 ARG B N 1
ATOM 1714 C CA . ARG B 1 50 ? 1.695 -6.789 4.863 1 97.44 50 ARG B CA 1
ATOM 1715 C C . ARG B 1 50 ? 1.271 -7.34 3.506 1 97.44 50 ARG B C 1
ATOM 1717 O O . ARG B 1 50 ? 0.958 -6.574 2.59 1 97.44 50 ARG B O 1
ATOM 1724 N N . LEU B 1 51 ? 1.305 -8.656 3.471 1 98.25 51 LEU B N 1
ATOM 1725 C CA . LEU B 1 51 ? 0.875 -9.398 2.289 1 98.25 51 LEU B CA 1
ATOM 1726 C C . LEU B 1 51 ? -0.107 -10.5 2.666 1 98.25 51 LEU B C 1
ATOM 1728 O O . LEU B 1 51 ? -0.013 -11.078 3.754 1 98.25 51 LEU B O 1
ATOM 1732 N N . ARG B 1 52 ? -1.024 -10.727 1.793 1 98.5 52 ARG B N 1
ATOM 1733 C CA . ARG B 1 52 ? -1.878 -11.914 1.809 1 98.5 52 ARG B CA 1
ATOM 1734 C C . ARG B 1 52 ? -1.674 -12.75 0.552 1 98.5 52 ARG B C 1
ATOM 1736 O O . ARG B 1 52 ? -1.417 -12.211 -0.526 1 98.5 52 ARG B O 1
ATOM 1743 N N . ALA B 1 53 ? -1.796 -14.062 0.736 1 98.88 53 ALA B N 1
ATOM 1744 C CA . ALA B 1 53 ? -1.559 -14.938 -0.408 1 98.88 53 ALA B CA 1
ATOM 1745 C C . ALA B 1 53 ? -2.691 -15.945 -0.57 1 98.88 53 ALA B C 1
ATOM 1747 O O . ALA B 1 53 ? -3.232 -16.453 0.42 1 98.88 53 ALA B O 1
ATOM 1748 N N . ALA B 1 54 ? -3.021 -16.219 -1.806 1 98.75 54 ALA B N 1
ATOM 1749 C CA . ALA B 1 54 ? -3.852 -17.359 -2.195 1 98.75 54 ALA B CA 1
ATOM 1750 C C . ALA B 1 54 ? -3.178 -18.172 -3.293 1 98.75 54 ALA B C 1
ATOM 1752 O O . ALA B 1 54 ? -2.432 -17.625 -4.113 1 98.75 54 ALA B O 1
ATOM 1753 N N . ALA B 1 55 ? -3.428 -19.422 -3.268 1 98.44 55 ALA B N 1
ATOM 1754 C CA . ALA B 1 55 ? -2.807 -20.344 -4.227 1 98.44 55 ALA B CA 1
ATOM 1755 C C . ALA B 1 55 ? -3.861 -21.125 -5.004 1 98.44 55 ALA B C 1
ATOM 1757 O O . ALA B 1 55 ? -4.91 -21.469 -4.457 1 98.44 55 ALA B O 1
ATOM 1758 N N . ALA B 1 56 ? -3.604 -21.312 -6.266 1 97.81 56 ALA B N 1
ATOM 1759 C CA . ALA B 1 56 ? -4.355 -22.266 -7.086 1 97.81 56 ALA B CA 1
ATOM 1760 C C . ALA B 1 56 ? -3.789 -23.672 -6.953 1 97.81 56 ALA B C 1
ATOM 1762 O O . ALA B 1 56 ? -2.605 -23.906 -7.211 1 97.81 56 ALA B O 1
ATOM 1763 N N . ILE B 1 57 ? -4.621 -24.578 -6.555 1 94.62 57 ILE B N 1
ATOM 1764 C CA . ILE B 1 57 ? -4.223 -25.969 -6.336 1 94.62 57 ILE B CA 1
ATOM 1765 C C . ILE B 1 57 ? -4.809 -26.844 -7.438 1 94.62 57 ILE B C 1
ATOM 1767 O O . ILE B 1 57 ? -6.02 -26.844 -7.668 1 94.62 57 ILE B O 1
ATOM 1771 N N . HIS B 1 58 ? -3.92 -27.5 -8.094 1 90.56 58 HIS B N 1
ATOM 1772 C CA . HIS B 1 58 ? -4.32 -28.453 -9.133 1 90.56 58 HIS B CA 1
ATOM 1773 C C . HIS B 1 58 ? -4.273 -29.891 -8.617 1 90.56 58 HIS B C 1
ATOM 1775 O O . HIS B 1 58 ? -3.262 -30.312 -8.062 1 90.56 58 HIS B O 1
ATOM 1781 N N . THR B 1 59 ? -5.395 -30.578 -8.688 1 81.81 59 THR B N 1
ATOM 1782 C CA . THR B 1 59 ? -5.453 -32 -8.375 1 81.81 59 THR B CA 1
ATOM 1783 C C . THR B 1 59 ? -5.539 -32.812 -9.648 1 81.81 59 THR B C 1
ATOM 1785 O O . THR B 1 59 ? -6.508 -32.719 -10.406 1 81.81 59 THR B O 1
ATOM 1788 N N . PRO B 1 60 ? -4.465 -33.594 -9.93 1 73.38 60 PRO B N 1
ATOM 1789 C CA . PRO B 1 60 ? -4.504 -34.406 -11.148 1 73.38 60 PRO B CA 1
ATOM 1790 C C . PRO B 1 60 ? -5.664 -35.406 -11.148 1 73.38 60 PRO B C 1
ATOM 1792 O O . PRO B 1 60 ? -6.074 -35.875 -10.086 1 73.38 60 PRO B O 1
ATOM 1795 N N . ALA B 1 61 ? -6.5 -35.469 -12.258 1 64.06 61 ALA B N 1
ATOM 1796 C CA . ALA B 1 61 ? -7.605 -36.406 -12.414 1 64.06 61 ALA B CA 1
ATOM 1797 C C . ALA B 1 61 ? -7.129 -37.844 -12.211 1 64.06 61 ALA B C 1
ATOM 1799 O O . ALA B 1 61 ? -7.887 -38.688 -11.734 1 64.06 61 ALA B O 1
ATOM 1800 N N . ASP B 1 62 ? -6 -38.125 -12.797 1 59.31 62 ASP B N 1
ATOM 1801 C CA . ASP B 1 62 ? -5.68 -39.531 -12.922 1 59.31 62 ASP B CA 1
ATOM 1802 C C . ASP B 1 62 ? -5.465 -40.188 -11.547 1 59.31 62 ASP B C 1
ATOM 1804 O O . ASP B 1 62 ? -4.727 -39.625 -10.719 1 59.31 62 ASP B O 1
ATOM 1808 N N . ARG B 1 63 ? -6.516 -40.969 -11.086 1 54.56 63 ARG B N 1
ATOM 1809 C CA . ARG B 1 63 ? -6.727 -41.844 -9.945 1 54.56 63 ARG B CA 1
ATOM 1810 C C . ARG B 1 63 ? -5.441 -42.594 -9.562 1 54.56 63 ARG B C 1
ATOM 1812 O O . ARG B 1 63 ? -5.344 -43.156 -8.477 1 54.56 63 ARG B O 1
ATOM 1819 N N . VAL B 1 64 ? -4.684 -42.844 -10.461 1 53.88 64 VAL B N 1
ATOM 1820 C CA . VAL B 1 64 ? -3.539 -43.688 -10.172 1 53.88 64 VAL B CA 1
ATOM 1821 C C . VAL B 1 64 ? -2.543 -42.938 -9.289 1 53.88 64 VAL B C 1
ATOM 1823 O O . VAL B 1 64 ? -1.954 -43.531 -8.375 1 53.88 64 VAL B O 1
ATOM 1826 N N . ALA B 1 65 ? -2.387 -41.656 -9.445 1 52.16 65 ALA B N 1
ATOM 1827 C CA . ALA B 1 65 ? -1.494 -40.844 -8.609 1 52.16 65 ALA B CA 1
ATOM 1828 C C . ALA B 1 65 ? -2.098 -40.594 -7.234 1 52.16 65 ALA B C 1
ATOM 1830 O O . ALA B 1 65 ? -1.377 -40.531 -6.234 1 52.16 65 ALA B O 1
ATOM 1831 N N . ALA B 1 66 ? -3.43 -40.438 -7.152 1 51.19 66 ALA B N 1
ATOM 1832 C CA . ALA B 1 66 ? -4.117 -40.375 -5.863 1 51.19 66 ALA B CA 1
ATOM 1833 C C . ALA B 1 66 ? -3.85 -41.625 -5.031 1 51.19 66 ALA B C 1
ATOM 1835 O O . ALA B 1 66 ? -3.803 -41.562 -3.801 1 51.19 66 ALA B O 1
ATOM 1836 N N . TYR B 1 67 ? -3.789 -42.688 -5.73 1 49.06 67 TYR B N 1
ATOM 1837 C CA . TYR B 1 67 ? -3.598 -43.969 -5.059 1 49.06 67 TYR B CA 1
ATOM 1838 C C . TYR B 1 67 ? -2.264 -44 -4.32 1 49.06 67 TYR B C 1
ATOM 1840 O O . TYR B 1 67 ? -2.133 -44.688 -3.295 1 49.06 67 TYR B O 1
ATOM 1848 N N . HIS B 1 68 ? -1.242 -43.344 -4.855 1 50.69 68 HIS B N 1
ATOM 1849 C CA . HIS B 1 68 ? 0.039 -43.531 -4.176 1 50.69 68 HIS B CA 1
ATOM 1850 C C . HIS B 1 68 ? 0.22 -42.5 -3.076 1 50.69 68 HIS B C 1
ATOM 1852 O O . HIS B 1 68 ? 1.312 -42.344 -2.52 1 50.69 68 HIS B O 1
ATOM 1858 N N . GLY B 1 69 ? -0.821 -41.844 -2.559 1 49.19 69 GLY B N 1
ATOM 1859 C CA . GLY B 1 69 ? -0.799 -41.062 -1.326 1 49.19 69 GLY B CA 1
ATOM 1860 C C . GLY B 1 69 ? -0.35 -39.625 -1.528 1 49.19 69 GLY B C 1
ATOM 1861 O O . GLY B 1 69 ? -0.274 -38.844 -0.57 1 49.19 69 GLY B O 1
ATOM 1862 N N . SER B 1 70 ? 0.461 -39.375 -2.572 1 50.66 70 SER B N 1
ATOM 1863 C CA . SER B 1 70 ? 0.812 -38 -2.818 1 50.66 70 SER B CA 1
ATOM 1864 C C . SER B 1 70 ? -0.355 -37.219 -3.43 1 50.66 70 SER B C 1
ATOM 1866 O O . SER B 1 70 ? -0.942 -37.656 -4.422 1 50.66 70 SER B O 1
ATOM 1868 N N . THR B 1 71 ? -1.331 -36.875 -2.629 1 54.66 71 THR B N 1
ATOM 1869 C CA . THR B 1 71 ? -2.555 -36.25 -3.111 1 54.66 71 THR B CA 1
ATOM 1870 C C . THR B 1 71 ? -2.312 -35.562 -4.445 1 54.66 71 THR B C 1
ATOM 1872 O O . THR B 1 71 ? -3.26 -35.25 -5.168 1 54.66 71 THR B O 1
ATOM 1875 N N . GLY B 1 72 ? -1.188 -35.719 -5.004 1 69.06 72 GLY B N 1
ATOM 1876 C CA . GLY B 1 72 ? -0.766 -35.219 -6.301 1 69.06 72 GLY B CA 1
ATOM 1877 C C . GLY B 1 72 ? -1.13 -33.75 -6.523 1 69.06 72 GLY B C 1
ATOM 1878 O O . GLY B 1 72 ? -0.891 -33.219 -7.602 1 69.06 72 GLY B O 1
ATOM 1879 N N . ALA B 1 73 ? -1.788 -33.188 -5.516 1 78.5 73 ALA B N 1
ATOM 1880 C CA . ALA B 1 73 ? -2.156 -31.797 -5.711 1 78.5 73 ALA B CA 1
ATOM 1881 C C . ALA B 1 73 ? -0.944 -30.891 -5.559 1 78.5 73 ALA B C 1
ATOM 1883 O O . ALA B 1 73 ? -0.092 -31.125 -4.695 1 78.5 73 ALA B O 1
ATOM 1884 N N . THR B 1 74 ? -0.856 -29.984 -6.457 1 89.81 74 THR B N 1
ATOM 1885 C CA . THR B 1 74 ? 0.297 -29.094 -6.465 1 89.81 74 THR B CA 1
ATOM 1886 C C . THR B 1 74 ? -0.143 -27.641 -6.648 1 89.81 74 THR B C 1
ATOM 1888 O O . THR B 1 74 ? -1.17 -27.375 -7.273 1 89.81 74 THR B O 1
ATOM 1891 N N . VAL B 1 75 ? 0.578 -26.719 -6.004 1 95.88 75 VAL B N 1
ATOM 1892 C CA . VAL B 1 75 ? 0.369 -25.281 -6.227 1 95.88 75 VAL B CA 1
ATOM 1893 C C . VAL B 1 75 ? 0.834 -24.906 -7.633 1 95.88 75 VAL B C 1
ATOM 1895 O O . VAL B 1 75 ? 1.996 -25.125 -7.984 1 95.88 75 VAL B O 1
ATOM 1898 N N . ILE B 1 76 ? -0.083 -24.359 -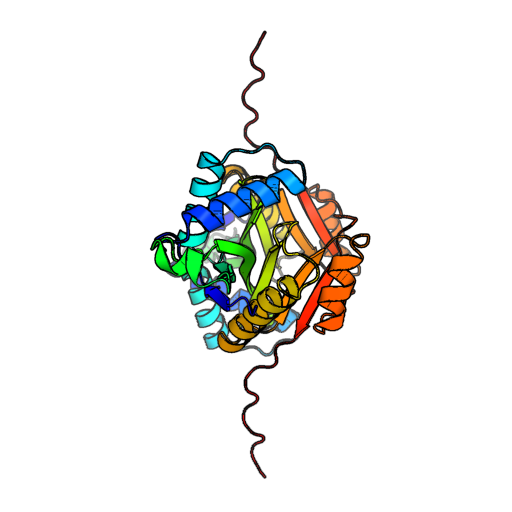8.453 1 96.62 76 ILE B N 1
ATOM 1899 C CA . ILE B 1 76 ? 0.269 -24.109 -9.844 1 96.62 76 ILE B CA 1
ATOM 1900 C C . ILE B 1 76 ? 0.183 -22.609 -10.133 1 96.62 76 ILE B C 1
ATOM 1902 O O . ILE B 1 76 ? 0.499 -22.172 -11.242 1 96.62 76 ILE B O 1
ATOM 1906 N N . GLY B 1 77 ? -0.24 -21.781 -9.195 1 98.12 77 GLY B N 1
ATOM 1907 C CA . GLY B 1 77 ? -0.342 -20.328 -9.305 1 98.12 77 GLY B CA 1
ATOM 1908 C C . GLY B 1 77 ? -0.617 -19.656 -7.977 1 98.12 77 GLY B C 1
ATOM 1909 O O . GLY B 1 77 ? -0.965 -20.312 -6.996 1 98.12 77 GLY B O 1
ATOM 1910 N N . PHE B 1 78 ? -0.408 -18.344 -7.922 1 98.75 78 PHE B N 1
ATOM 1911 C CA . PHE B 1 78 ? -0.721 -17.594 -6.707 1 98.75 78 PHE B CA 1
ATOM 1912 C C . PHE B 1 78 ? -1.062 -16.156 -7.031 1 98.75 78 PH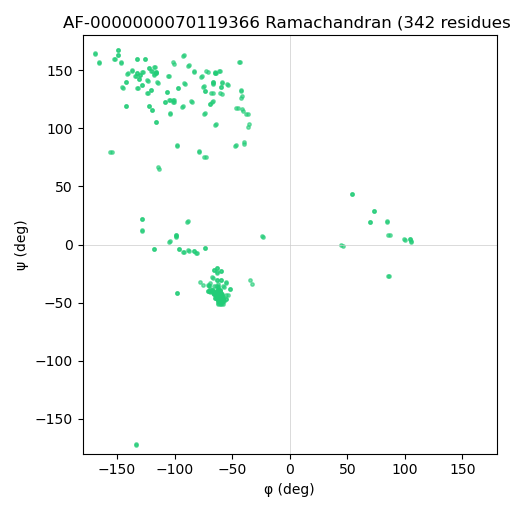E B C 1
ATOM 1914 O O . PHE B 1 78 ? -0.777 -15.672 -8.133 1 98.75 78 PHE B O 1
ATOM 1921 N N . VAL B 1 79 ? -1.729 -15.508 -6.168 1 98.81 79 VAL B N 1
ATOM 1922 C CA . VAL B 1 79 ? -1.964 -14.07 -6.137 1 98.81 79 VAL B CA 1
ATOM 1923 C C . VAL B 1 79 ? -1.679 -13.523 -4.738 1 98.81 79 VAL B C 1
ATOM 1925 O O . VAL B 1 79 ? -1.996 -14.172 -3.74 1 98.81 79 VAL B O 1
ATOM 1928 N N . THR B 1 80 ? -0.975 -12.43 -4.645 1 98.88 80 THR B N 1
ATOM 1929 C CA . THR B 1 80 ? -0.801 -11.75 -3.365 1 98.88 80 THR B CA 1
ATOM 1930 C C . THR B 1 80 ? -1.441 -10.359 -3.398 1 98.88 80 THR B C 1
ATOM 1932 O O . THR B 1 80 ? -1.527 -9.742 -4.457 1 98.88 80 THR B O 1
ATOM 1935 N N . THR B 1 81 ? -1.935 -9.914 -2.26 1 98.81 81 THR B N 1
ATOM 1936 C CA . THR B 1 81 ? -2.59 -8.617 -2.137 1 98.81 81 THR B CA 1
ATOM 1937 C C . THR B 1 81 ? -2.148 -7.906 -0.86 1 98.81 81 THR B C 1
ATOM 1939 O O . THR B 1 81 ? -1.742 -8.555 0.108 1 98.81 81 THR B O 1
ATOM 1942 N N . ALA B 1 82 ? -2.129 -6.66 -0.886 1 98.69 82 ALA B N 1
ATOM 1943 C CA . ALA B 1 82 ? -1.948 -5.797 0.278 1 98.69 82 ALA B CA 1
ATOM 1944 C C . ALA B 1 82 ? -3.189 -4.945 0.529 1 98.69 82 ALA B C 1
ATOM 1946 O O . ALA B 1 82 ? -3.916 -4.605 -0.407 1 98.69 82 ALA B O 1
ATOM 1947 N N . VAL B 1 83 ? -3.465 -4.648 1.758 1 98.38 83 VAL B N 1
ATOM 1948 C CA . VAL B 1 83 ? -4.566 -3.775 2.15 1 98.38 83 VAL B CA 1
ATOM 1949 C C . VAL B 1 83 ? -4.031 -2.381 2.469 1 98.38 83 VAL B C 1
ATOM 1951 O O . VAL B 1 83 ? -3.131 -2.229 3.295 1 98.38 83 VAL B O 1
ATOM 1954 N N . LEU B 1 84 ? -4.582 -1.405 1.798 1 98.31 84 LEU B N 1
ATOM 1955 C CA . LEU B 1 84 ? -4.105 -0.037 1.958 1 98.31 84 LEU B CA 1
ATOM 1956 C C . LEU B 1 84 ? -5.23 0.882 2.42 1 98.31 84 LEU B C 1
ATOM 1958 O O . LEU B 1 84 ? -6.398 0.651 2.098 1 98.31 84 LEU B O 1
ATOM 1962 N N . PRO B 1 85 ? -4.852 1.923 3.133 1 98.12 85 PRO B N 1
ATOM 1963 C CA . PRO B 1 85 ? -5.844 2.91 3.564 1 98.12 85 PRO B CA 1
ATOM 1964 C C . PRO B 1 85 ? -6.324 3.805 2.424 1 98.12 85 PRO B C 1
ATOM 1966 O O . PRO B 1 85 ? -5.512 4.273 1.622 1 98.12 85 PRO B O 1
ATOM 1969 N N . ALA B 1 86 ? -7.598 3.967 2.312 1 97.5 86 ALA B N 1
ATOM 1970 C CA . ALA B 1 86 ? -8.219 5.031 1.53 1 97.5 86 ALA B CA 1
ATOM 1971 C C . ALA B 1 86 ? -8.625 6.203 2.422 1 97.5 86 ALA B C 1
ATOM 1973 O O . ALA B 1 86 ? -9.797 6.344 2.779 1 97.5 86 ALA B O 1
ATOM 1974 N N . SER B 1 87 ? -7.746 7.055 2.66 1 98.19 87 SER B N 1
ATOM 1975 C CA . SER B 1 87 ? -7.766 8.031 3.75 1 98.19 87 SER B CA 1
ATOM 1976 C C . SER B 1 87 ? -8.969 8.953 3.637 1 98.19 87 SER B C 1
ATOM 1978 O O . SER B 1 87 ? -9.711 9.141 4.605 1 98.19 87 SER B O 1
ATOM 1980 N N . LEU B 1 88 ? -9.18 9.516 2.455 1 97.69 88 LEU B N 1
ATOM 1981 C CA . LEU B 1 88 ? -10.227 10.516 2.297 1 97.69 88 LEU B CA 1
ATOM 1982 C C . LEU B 1 88 ? -11.602 9.914 2.578 1 97.69 88 LEU B C 1
ATOM 1984 O O . LEU B 1 88 ? -12.469 10.578 3.15 1 97.69 88 LEU B O 1
ATOM 1988 N N . ARG B 1 89 ? -11.773 8.609 2.297 1 96.94 89 ARG B N 1
ATOM 1989 C CA . ARG B 1 89 ? -13.078 7.961 2.43 1 96.94 89 ARG B CA 1
ATOM 1990 C C . ARG B 1 89 ? -13.195 7.25 3.773 1 96.94 89 ARG B C 1
ATOM 1992 O O . ARG B 1 89 ? -14.258 6.719 4.109 1 96.94 89 ARG B O 1
ATOM 1999 N N . LEU B 1 90 ? -12.156 7.258 4.527 1 98.06 90 LEU B N 1
ATOM 2000 C CA . LEU B 1 90 ? -12.086 6.504 5.773 1 98.06 90 LEU B CA 1
ATOM 2001 C C . LEU B 1 90 ? -12.406 5.031 5.539 1 98.06 90 LEU B C 1
ATOM 2003 O O . LEU B 1 90 ? -13.234 4.453 6.25 1 98.06 90 LEU B O 1
ATOM 2007 N N . GLU B 1 91 ? -11.859 4.438 4.457 1 97.31 91 GLU B N 1
ATOM 2008 C CA . GLU B 1 91 ? -12 3.045 4.035 1 97.31 91 GLU B CA 1
ATOM 2009 C C . GLU B 1 91 ? -10.648 2.441 3.666 1 97.31 91 GLU B C 1
ATOM 2011 O O . GLU B 1 91 ? -9.602 2.977 4.039 1 97.31 91 GLU B O 1
ATOM 2016 N N . THR B 1 92 ? -10.703 1.245 3.121 1 97.88 92 THR B N 1
ATOM 2017 C CA . THR B 1 92 ? -9.5 0.6 2.6 1 97.88 92 THR B CA 1
ATOM 2018 C C . THR B 1 92 ? -9.703 0.172 1.15 1 97.88 92 THR B C 1
ATOM 2020 O O . THR B 1 92 ? -10.836 0.151 0.656 1 97.88 92 THR B O 1
ATOM 2023 N N . PHE B 1 93 ? -8.664 -0.024 0.457 1 97.94 93 PHE B N 1
ATOM 2024 C CA . PHE B 1 93 ? -8.656 -0.713 -0.829 1 97.94 93 PHE B CA 1
ATOM 2025 C C . PHE B 1 93 ? -7.551 -1.76 -0.877 1 97.94 93 PHE B C 1
ATOM 2027 O O . PHE B 1 93 ? -6.672 -1.783 -0.011 1 97.94 93 PHE B O 1
ATOM 2034 N N . TRP B 1 94 ? -7.715 -2.68 -1.766 1 98.69 94 TRP B N 1
ATOM 2035 C CA . TRP B 1 94 ? -6.727 -3.742 -1.903 1 98.69 94 TRP B CA 1
ATOM 2036 C C . TRP B 1 94 ? -5.867 -3.529 -3.146 1 98.69 94 TRP B C 1
ATOM 2038 O O . TRP B 1 94 ? -6.34 -2.982 -4.145 1 98.69 94 TRP B O 1
ATOM 2048 N N . LEU B 1 95 ? -4.652 -3.879 -3.051 1 98.69 95 LEU B N 1
ATOM 2049 C CA . LEU B 1 95 ? -3.688 -3.811 -4.145 1 98.69 95 LEU B CA 1
ATOM 2050 C C . LEU B 1 95 ? -3.139 -5.195 -4.469 1 98.69 95 LEU B C 1
ATOM 2052 O O . LEU B 1 95 ? -2.514 -5.836 -3.619 1 98.69 95 LEU B O 1
ATOM 2056 N N . VAL B 1 96 ? -3.428 -5.68 -5.68 1 98.75 96 VAL B N 1
ATOM 2057 C CA . VAL B 1 96 ? -2.76 -6.891 -6.145 1 98.75 96 VAL B CA 1
ATOM 2058 C C . VAL B 1 96 ? -1.272 -6.617 -6.352 1 98.75 96 VAL B C 1
ATOM 2060 O O . VAL B 1 96 ? -0.9 -5.699 -7.09 1 98.75 96 VAL B O 1
ATOM 2063 N N . ARG B 1 97 ? -0.451 -7.391 -5.676 1 98.38 97 ARG B N 1
ATOM 2064 C CA . ARG B 1 97 ? 0.99 -7.184 -5.773 1 98.38 97 ARG B CA 1
ATOM 2065 C C . ARG B 1 97 ? 1.617 -8.156 -6.77 1 98.38 97 ARG B C 1
ATOM 2067 O O . ARG B 1 97 ? 2.545 -7.793 -7.496 1 98.38 97 ARG B O 1
ATOM 2074 N N . ASP B 1 98 ? 1.159 -9.398 -6.715 1 98.25 98 ASP B N 1
ATOM 2075 C CA . ASP B 1 98 ? 1.728 -10.438 -7.562 1 98.25 98 ASP B CA 1
ATOM 2076 C C . ASP B 1 98 ? 0.646 -11.398 -8.055 1 98.25 98 ASP B C 1
ATOM 2078 O O . ASP B 1 98 ? -0.267 -11.75 -7.301 1 98.25 98 ASP B O 1
ATOM 2082 N N . LEU B 1 99 ? 0.767 -11.773 -9.258 1 98.06 99 LEU B N 1
ATOM 2083 C CA . LEU B 1 99 ? -0.037 -12.828 -9.875 1 98.06 99 LEU B CA 1
ATOM 2084 C C . LEU B 1 99 ? 0.803 -13.664 -10.836 1 98.06 99 LEU B C 1
ATOM 2086 O O . LEU B 1 99 ? 1.357 -13.133 -11.805 1 98.06 99 LEU B O 1
ATOM 2090 N N . PHE B 1 100 ? 0.896 -14.961 -10.539 1 97.88 100 PHE B N 1
ATOM 2091 C CA . PHE B 1 100 ? 1.787 -15.812 -11.312 1 97.88 100 PHE B CA 1
ATOM 2092 C C . PHE B 1 100 ? 1.202 -17.219 -11.461 1 97.88 100 PHE B C 1
ATOM 2094 O O . PHE B 1 100 ? 0.651 -17.766 -10.508 1 97.88 100 PHE B O 1
ATOM 2101 N N . VAL B 1 101 ? 1.288 -17.688 -12.625 1 97 101 VAL B N 1
ATOM 2102 C CA . VAL B 1 101 ? 0.91 -19.062 -12.938 1 97 101 VAL B CA 1
ATOM 2103 C C . VAL B 1 101 ? 2.109 -19.812 -13.516 1 97 101 VAL B C 1
ATOM 2105 O O . VAL B 1 101 ? 2.807 -19.297 -14.391 1 97 101 VAL B O 1
ATOM 2108 N N . ALA B 1 102 ? 2.326 -21.016 -12.992 1 96.12 102 ALA B N 1
ATOM 2109 C CA . ALA B 1 102 ? 3.404 -21.828 -13.531 1 96.12 102 ALA B CA 1
ATOM 2110 C C . ALA B 1 102 ? 3.26 -22 -15.039 1 96.12 102 ALA B C 1
ATOM 2112 O O . ALA B 1 102 ? 2.152 -22.188 -15.547 1 96.12 102 ALA B O 1
ATOM 2113 N N . PRO B 1 103 ? 4.355 -21.906 -15.797 1 93.25 103 PRO B N 1
ATOM 2114 C CA . PRO B 1 103 ? 4.309 -21.938 -17.266 1 93.25 103 PRO B CA 1
ATOM 2115 C C . PRO B 1 103 ? 3.537 -23.125 -17.812 1 93.25 103 PRO B C 1
ATOM 2117 O O . PRO B 1 103 ? 2.795 -22.984 -18.797 1 93.25 103 PRO B O 1
ATOM 2120 N N . GLY B 1 104 ? 3.578 -24.266 -17.312 1 89.94 104 GLY B N 1
ATOM 2121 C CA . GLY B 1 104 ? 2.928 -25.469 -17.812 1 89.94 104 GLY B CA 1
ATOM 2122 C C . GLY B 1 104 ? 1.428 -25.469 -17.578 1 89.94 104 GLY B C 1
ATOM 2123 O O . GLY B 1 104 ? 0.718 -26.344 -18.094 1 89.94 104 GLY B O 1
ATOM 2124 N N . HIS B 1 105 ? 0.923 -24.422 -16.906 1 90.62 105 HIS B N 1
ATOM 2125 C CA . HIS B 1 105 ? -0.49 -24.391 -16.547 1 90.62 105 HIS B CA 1
ATOM 2126 C C . HIS B 1 105 ? -1.145 -23.094 -17 1 90.62 105 HIS B C 1
ATOM 2128 O O . HIS B 1 105 ? -2.178 -22.688 -16.469 1 90.62 105 HIS B O 1
ATOM 2134 N N . ARG B 1 106 ? -0.529 -22.453 -17.984 1 87.5 106 ARG B N 1
ATOM 2135 C CA . ARG B 1 106 ? -1.047 -21.172 -18.469 1 87.5 106 ARG B CA 1
ATOM 2136 C C . ARG B 1 106 ? -2.082 -21.391 -19.578 1 87.5 106 ARG B C 1
ATOM 2138 O O . ARG B 1 106 ? -2.189 -22.484 -20.125 1 87.5 106 ARG B O 1
ATOM 2145 N N . ARG B 1 107 ? -2.928 -20.453 -19.688 1 86.5 107 ARG B N 1
ATOM 2146 C CA . ARG B 1 107 ? -3.939 -20.391 -20.734 1 86.5 107 ARG B CA 1
ATOM 2147 C C . ARG B 1 107 ? -5.043 -21.406 -20.5 1 86.5 107 ARG B C 1
ATOM 2149 O O . ARG B 1 107 ? -5.609 -21.953 -21.453 1 86.5 107 ARG B O 1
ATOM 2156 N N . VAL B 1 108 ? -5.242 -21.703 -19.219 1 86.94 108 VAL B N 1
ATOM 2157 C CA . VAL B 1 108 ? -6.328 -22.625 -18.891 1 86.94 108 VAL B CA 1
ATOM 2158 C C . VAL B 1 108 ? -7.223 -22 -17.812 1 86.94 108 VAL B C 1
ATOM 2160 O O . VAL B 1 108 ? -7.93 -22.703 -17.094 1 86.94 108 VAL B O 1
ATOM 2163 N N . GLY B 1 109 ? -7.062 -20.703 -17.547 1 93.06 109 GLY B N 1
ATOM 2164 C CA . GLY B 1 109 ? -8.016 -19.969 -16.719 1 93.06 109 GLY B CA 1
ATOM 2165 C C . GLY B 1 109 ? -7.555 -19.812 -15.289 1 93.06 109 GLY B C 1
ATOM 2166 O O . GLY B 1 109 ? -8.281 -19.266 -14.453 1 93.06 109 GLY B O 1
ATOM 2167 N N . VAL B 1 110 ? -6.371 -20.234 -14.953 1 95.44 110 VAL B N 1
ATOM 2168 C CA . VAL B 1 110 ? -5.871 -20.203 -13.586 1 95.44 110 VAL B CA 1
ATOM 2169 C C . VAL B 1 110 ? -5.699 -18.766 -13.125 1 95.44 110 VAL B C 1
ATOM 2171 O O . VAL B 1 110 ? -6.094 -18.406 -12.008 1 95.44 110 VAL B O 1
ATOM 2174 N N . ALA B 1 111 ? -5.18 -17.922 -13.977 1 97.12 111 ALA B N 1
ATOM 2175 C CA . ALA B 1 111 ? -4.965 -16.531 -13.625 1 97.12 111 ALA B CA 1
ATOM 2176 C C . ALA B 1 111 ? -6.289 -15.828 -13.328 1 97.12 111 ALA B C 1
ATOM 2178 O O . ALA B 1 111 ? -6.395 -15.07 -12.367 1 97.12 111 ALA B O 1
ATOM 2179 N N . ARG B 1 112 ? -7.266 -16.109 -14.148 1 96.44 112 ARG B N 1
ATOM 2180 C CA . ARG B 1 112 ? -8.594 -15.539 -13.938 1 96.44 112 ARG B CA 1
ATOM 2181 C C . ARG B 1 112 ? -9.18 -16 -12.609 1 96.44 112 ARG B C 1
ATOM 2183 O O . ARG B 1 112 ? -9.758 -15.195 -11.875 1 96.44 112 ARG B O 1
ATOM 2190 N N . ALA B 1 113 ? -9.047 -17.25 -12.297 1 97.06 113 ALA B N 1
ATOM 2191 C CA . ALA B 1 113 ? -9.547 -17.781 -11.039 1 97.06 113 ALA B CA 1
ATOM 2192 C C . ALA B 1 113 ? -8.875 -17.109 -9.844 1 97.06 113 ALA B C 1
ATOM 2194 O O . ALA B 1 113 ? -9.531 -16.797 -8.852 1 97.06 113 ALA B O 1
ATOM 2195 N N . LEU B 1 114 ? -7.594 -16.906 -9.93 1 98.12 114 LEU B N 1
ATOM 2196 C CA . LEU B 1 114 ? -6.832 -16.234 -8.883 1 98.12 114 LEU B CA 1
ATOM 2197 C C . LEU B 1 114 ? -7.293 -14.797 -8.711 1 98.12 114 LEU B C 1
ATOM 2199 O O . LEU B 1 114 ? -7.5 -14.328 -7.59 1 98.12 114 LEU B O 1
ATOM 2203 N N . LEU B 1 115 ? -7.473 -14.109 -9.828 1 98.12 115 LEU B N 1
ATOM 2204 C CA . LEU B 1 115 ? -7.934 -12.719 -9.805 1 98.12 115 LEU B CA 1
ATOM 2205 C C . LEU B 1 115 ? -9.336 -12.633 -9.211 1 98.12 115 LEU B C 1
ATOM 2207 O O . LEU B 1 115 ? -9.609 -11.75 -8.391 1 98.12 115 LEU B O 1
ATOM 2211 N N . ASP B 1 116 ? -10.195 -13.531 -9.586 1 97.75 116 ASP B N 1
ATOM 2212 C CA . ASP B 1 116 ? -11.562 -13.555 -9.07 1 97.75 116 ASP B CA 1
ATOM 2213 C C . ASP B 1 116 ? -11.57 -13.797 -7.559 1 97.75 116 ASP B C 1
ATOM 2215 O O . ASP B 1 116 ? -12.406 -13.234 -6.844 1 97.75 116 ASP B O 1
ATOM 2219 N N . HIS B 1 117 ? -10.742 -14.641 -7.125 1 98.19 117 HIS B N 1
ATOM 2220 C CA . HIS B 1 117 ? -10.602 -14.859 -5.691 1 98.19 117 HIS B CA 1
ATOM 2221 C C . HIS B 1 117 ? -10.234 -13.57 -4.965 1 98.19 117 HIS B C 1
ATOM 2223 O O . HIS B 1 117 ? -10.82 -13.25 -3.93 1 98.19 117 HIS B O 1
ATOM 2229 N N . ALA B 1 118 ? -9.25 -12.836 -5.488 1 98.62 118 ALA B N 1
ATOM 2230 C CA . ALA B 1 118 ? -8.844 -11.57 -4.895 1 98.62 118 ALA B CA 1
ATOM 2231 C C . ALA B 1 118 ? -10.008 -10.578 -4.863 1 98.62 118 ALA B C 1
ATOM 2233 O O . ALA B 1 118 ? -10.219 -9.891 -3.863 1 98.62 118 ALA B O 1
ATOM 2234 N N . VAL B 1 119 ? -10.758 -10.531 -5.922 1 98.38 119 VAL B N 1
ATOM 2235 C CA . VAL B 1 119 ? -11.922 -9.656 -6.008 1 98.38 119 VAL B CA 1
ATOM 2236 C C . VAL B 1 119 ? -12.922 -10.023 -4.914 1 98.38 119 VAL B C 1
ATOM 2238 O O . VAL B 1 119 ? -13.391 -9.148 -4.176 1 98.38 119 VAL B O 1
ATOM 2241 N N . THR B 1 120 ? -13.242 -11.266 -4.836 1 97.81 120 THR B N 1
ATOM 2242 C CA . THR B 1 120 ? -14.227 -11.75 -3.877 1 97.81 120 THR B CA 1
ATOM 2243 C C . THR B 1 120 ? -13.797 -11.438 -2.447 1 97.81 120 THR B C 1
ATOM 2245 O O . THR B 1 120 ? -14.594 -10.961 -1.64 1 97.81 120 THR B O 1
ATOM 2248 N N . ARG B 1 121 ? -12.57 -11.688 -2.133 1 97.94 121 ARG B N 1
ATOM 2249 C CA . ARG B 1 121 ? -12.062 -11.438 -0.788 1 97.94 121 ARG B CA 1
ATOM 2250 C C . ARG B 1 121 ? -12.078 -9.953 -0.459 1 97.94 121 ARG B C 1
ATOM 2252 O O . ARG B 1 121 ? -12.469 -9.555 0.642 1 97.94 121 ARG B O 1
ATOM 2259 N N . ALA B 1 122 ? -11.609 -9.141 -1.402 1 98.19 122 ALA B N 1
ATOM 2260 C CA . ALA B 1 122 ? -11.609 -7.695 -1.202 1 98.19 122 ALA B CA 1
ATOM 2261 C C . ALA B 1 122 ? -13.023 -7.172 -0.981 1 98.19 122 ALA B C 1
ATOM 2263 O O . ALA B 1 122 ? -13.266 -6.371 -0.074 1 98.19 122 ALA B O 1
ATOM 2264 N N . ARG B 1 123 ? -13.938 -7.648 -1.749 1 97.38 123 ARG B N 1
ATOM 2265 C CA . ARG B 1 123 ? -15.336 -7.258 -1.628 1 97.38 123 ARG B CA 1
ATOM 2266 C C . ARG B 1 123 ? -15.898 -7.648 -0.265 1 97.38 123 ARG B C 1
ATOM 2268 O O . ARG B 1 123 ? -16.562 -6.844 0.396 1 97.38 123 ARG B O 1
ATOM 2275 N N . SER B 1 124 ? -15.664 -8.875 0.098 1 96.75 124 SER B N 1
ATOM 2276 C CA . SER B 1 124 ? -16.156 -9.383 1.372 1 96.75 124 SER B CA 1
ATOM 2277 C C . SER B 1 124 ? -15.609 -8.578 2.543 1 96.75 124 SER B C 1
ATOM 2279 O O . SER B 1 124 ? -16.266 -8.438 3.574 1 96.75 124 SER B O 1
ATOM 2281 N N . ALA B 1 125 ? -14.422 -8.062 2.363 1 96.31 125 ALA B N 1
ATOM 2282 C CA . ALA B 1 125 ? -13.766 -7.285 3.414 1 96.31 125 ALA B CA 1
ATOM 2283 C C . ALA B 1 125 ? -14.25 -5.836 3.406 1 96.31 125 ALA B C 1
ATOM 2285 O O . ALA B 1 125 ? -13.82 -5.031 4.238 1 96.31 125 ALA B O 1
ATOM 2286 N N . GLY B 1 126 ? -15.086 -5.465 2.408 1 96.12 126 GLY B N 1
ATOM 2287 C CA . GLY B 1 126 ? -15.625 -4.117 2.346 1 96.12 126 GLY B CA 1
ATOM 2288 C C . GLY B 1 126 ? -14.688 -3.129 1.674 1 96.12 126 GLY B C 1
ATOM 2289 O O . GLY B 1 126 ? -14.781 -1.922 1.903 1 96.12 126 GLY B O 1
ATOM 2290 N N . ALA B 1 127 ? -13.758 -3.611 0.901 1 97.75 127 ALA B N 1
ATOM 2291 C CA . ALA B 1 127 ? -12.82 -2.73 0.213 1 97.75 127 ALA B CA 1
ATOM 2292 C C . ALA B 1 127 ? -13.539 -1.853 -0.808 1 97.75 127 ALA B C 1
ATOM 2294 O O . ALA B 1 127 ? -14.484 -2.297 -1.464 1 97.75 127 ALA B O 1
ATOM 2295 N N . LEU B 1 128 ? -13.031 -0.694 -0.994 1 97.19 128 LEU B N 1
ATOM 2296 C CA . LEU B 1 128 ? -13.578 0.28 -1.936 1 97.19 128 LEU B CA 1
ATOM 2297 C C . LEU B 1 128 ? -13.328 -0.163 -3.375 1 97.19 128 LEU B C 1
ATOM 2299 O O . LEU B 1 128 ? -14.141 0.12 -4.262 1 97.19 128 LEU B O 1
ATOM 2303 N N . ARG B 1 129 ? -12.211 -0.788 -3.604 1 98.06 129 ARG B N 1
ATOM 2304 C CA . ARG B 1 129 ? -11.742 -1.18 -4.93 1 98.06 129 ARG B CA 1
ATOM 2305 C C . ARG B 1 129 ? -10.609 -2.189 -4.836 1 98.06 129 ARG B C 1
ATOM 2307 O O . ARG B 1 129 ? -9.984 -2.334 -3.781 1 98.06 129 ARG B O 1
ATOM 2314 N N . LEU B 1 130 ? -10.438 -2.908 -5.828 1 98.69 130 LEU B N 1
ATOM 2315 C CA . LEU B 1 130 ? -9.227 -3.67 -6.078 1 98.69 130 LEU B CA 1
ATOM 2316 C C . LEU B 1 130 ? -8.383 -3.008 -7.164 1 98.69 130 LEU B C 1
ATOM 2318 O O . LEU B 1 130 ? -8.883 -2.693 -8.242 1 98.69 130 LEU B O 1
ATOM 2322 N N . THR B 1 131 ? -7.145 -2.723 -6.824 1 98.19 131 THR B N 1
ATOM 2323 C CA . THR B 1 131 ? -6.23 -2.018 -7.715 1 98.19 131 THR B CA 1
ATOM 2324 C C . THR B 1 131 ? -5.035 -2.896 -8.07 1 98.19 131 THR B C 1
ATOM 2326 O O . THR B 1 131 ? -4.711 -3.836 -7.34 1 98.19 131 THR B O 1
ATOM 2329 N N . LEU B 1 132 ? -4.465 -2.689 -9.156 1 97.44 132 LEU B N 1
ATOM 2330 C CA . LEU B 1 132 ? -3.215 -3.338 -9.539 1 97.44 132 LEU B CA 1
ATOM 2331 C C . LEU B 1 132 ? -2.385 -2.432 -10.438 1 97.44 132 LEU B C 1
ATOM 2333 O O . LEU B 1 132 ? -2.871 -1.396 -10.898 1 97.44 132 LEU B O 1
ATOM 2337 N N . GLN B 1 133 ? -1.144 -2.771 -10.641 1 94.88 133 GLN B N 1
ATOM 2338 C CA . GLN B 1 133 ? -0.201 -2.08 -11.516 1 94.88 133 GLN B CA 1
ATOM 2339 C C . GLN B 1 133 ? 0.469 -3.053 -12.477 1 94.88 133 GLN B C 1
ATOM 2341 O O . GLN B 1 133 ? 0.798 -4.18 -12.102 1 94.88 133 GLN B O 1
ATOM 2346 N N . THR B 1 134 ? 0.599 -2.686 -13.68 1 93.19 134 THR B N 1
ATOM 2347 C CA . THR B 1 134 ? 1.26 -3.504 -14.688 1 93.19 134 THR B CA 1
ATOM 2348 C C . THR B 1 134 ? 1.933 -2.627 -15.742 1 93.19 134 THR B C 1
ATOM 2350 O O . THR B 1 134 ? 1.673 -1.425 -15.812 1 93.19 134 THR B O 1
ATOM 2353 N N . GLU B 1 135 ? 2.807 -3.199 -16.469 1 91.19 135 GLU B N 1
ATOM 2354 C CA . GLU B 1 135 ? 3.449 -2.477 -17.562 1 91.19 135 GLU B CA 1
ATOM 2355 C C . GLU B 1 135 ? 2.518 -2.352 -18.766 1 91.19 135 GLU B C 1
ATOM 2357 O O . GLU B 1 135 ? 1.778 -3.285 -19.094 1 91.19 135 GLU B O 1
ATOM 2362 N N . PRO B 1 136 ? 2.607 -1.232 -19.469 1 88.88 136 PRO B N 1
ATOM 2363 C CA . PRO B 1 136 ? 1.73 -1.036 -20.625 1 88.88 136 PRO B CA 1
ATOM 2364 C C . PRO B 1 136 ? 1.981 -2.055 -21.734 1 88.88 136 PRO B C 1
ATOM 2366 O O . PRO B 1 136 ? 1.093 -2.316 -22.547 1 88.88 136 PRO B O 1
ATOM 2369 N N . GLN B 1 137 ? 3.107 -2.674 -21.75 1 90 137 GLN B N 1
ATOM 2370 C CA . GLN B 1 137 ? 3.461 -3.598 -22.828 1 90 137 GLN B CA 1
ATOM 2371 C C . GLN B 1 137 ? 3.064 -5.027 -22.469 1 90 137 GLN B C 1
ATOM 2373 O O . GLN B 1 137 ? 3.203 -5.938 -23.297 1 90 137 GLN B O 1
ATOM 2378 N N . ASN B 1 138 ? 2.619 -5.164 -21.266 1 90.25 138 ASN B N 1
ATOM 2379 C CA . ASN B 1 138 ? 2.156 -6.484 -20.844 1 90.25 138 ASN B CA 1
ATOM 2380 C C . ASN B 1 138 ? 0.75 -6.773 -21.375 1 90.25 138 ASN B C 1
ATOM 2382 O O . ASN B 1 138 ? -0.205 -6.816 -20.594 1 90.25 138 ASN B O 1
ATOM 2386 N N . LEU B 1 139 ? 0.614 -7.152 -22.594 1 91.25 139 LEU B N 1
ATOM 2387 C CA . LEU B 1 139 ? -0.667 -7.246 -23.281 1 91.25 139 LEU B CA 1
ATOM 2388 C C . LEU B 1 139 ? -1.51 -8.383 -22.719 1 91.25 139 LEU B C 1
ATOM 2390 O O . LEU B 1 139 ? -2.734 -8.273 -22.625 1 91.25 139 LEU B O 1
ATOM 2394 N N . ALA B 1 140 ? -0.822 -9.484 -22.391 1 89.94 140 ALA B N 1
ATOM 2395 C CA . ALA B 1 140 ? -1.544 -10.625 -21.844 1 89.94 140 ALA B CA 1
ATOM 2396 C C . ALA B 1 140 ? -2.205 -10.258 -20.516 1 89.94 140 ALA B C 1
ATOM 2398 O O . ALA B 1 140 ? -3.373 -10.578 -20.281 1 89.94 140 ALA B O 1
ATOM 2399 N N . ALA B 1 141 ? -1.459 -9.617 -19.641 1 92.31 141 ALA B N 1
ATOM 2400 C CA . ALA B 1 141 ? -2 -9.188 -18.359 1 92.31 141 ALA B CA 1
ATOM 2401 C C . ALA B 1 141 ? -3.119 -8.164 -18.547 1 92.31 141 ALA B C 1
ATOM 2403 O O . ALA B 1 141 ? -4.164 -8.25 -17.906 1 92.31 141 ALA B O 1
ATOM 2404 N N . LEU B 1 142 ? -2.918 -7.227 -19.406 1 94.38 142 LEU B N 1
ATOM 2405 C CA . LEU B 1 142 ? -3.908 -6.188 -19.672 1 94.38 142 LEU B CA 1
ATOM 2406 C C . LEU B 1 142 ? -5.219 -6.801 -20.156 1 94.38 142 LEU B C 1
ATOM 2408 O O . LEU B 1 142 ? -6.301 -6.367 -19.75 1 94.38 142 LEU B O 1
ATOM 2412 N N . ALA B 1 143 ? -5.137 -7.766 -21.062 1 94.62 143 ALA B N 1
ATOM 2413 C CA . ALA B 1 143 ? -6.328 -8.445 -21.547 1 94.62 143 ALA B CA 1
ATOM 2414 C C . ALA B 1 143 ? -7.082 -9.133 -20.406 1 94.62 143 ALA B C 1
ATOM 2416 O O . ALA B 1 143 ? -8.312 -9.047 -20.328 1 94.62 143 ALA B O 1
ATOM 2417 N N . LEU B 1 144 ? -6.367 -9.789 -19.531 1 95.5 144 LEU B N 1
ATOM 2418 C CA . LEU B 1 144 ? -6.949 -10.445 -18.359 1 95.5 144 LEU B CA 1
ATOM 2419 C C . LEU B 1 144 ? -7.684 -9.445 -17.484 1 95.5 144 LEU B C 1
ATOM 2421 O O . LEU B 1 144 ? -8.852 -9.656 -17.125 1 95.5 144 LEU B O 1
ATOM 2425 N N . TYR B 1 145 ? -7.031 -8.367 -17.156 1 97.56 145 TYR B N 1
ATOM 2426 C CA . TYR B 1 145 ? -7.574 -7.398 -16.203 1 97.56 145 TYR B CA 1
ATOM 2427 C C . TYR B 1 145 ? -8.766 -6.656 -16.812 1 97.56 145 TYR B C 1
ATOM 2429 O O . TYR B 1 145 ? -9.766 -6.422 -16.141 1 97.56 145 TYR B O 1
ATOM 2437 N N . THR B 1 146 ? -8.625 -6.32 -18.094 1 96.19 146 THR B N 1
ATOM 2438 C CA . THR B 1 146 ? -9.719 -5.645 -18.781 1 96.19 146 THR B CA 1
ATOM 2439 C C . THR B 1 146 ? -10.953 -6.543 -18.844 1 96.19 146 THR B C 1
ATOM 2441 O O . THR B 1 146 ? -12.07 -6.09 -18.578 1 96.19 146 THR B O 1
ATOM 2444 N N . SER B 1 147 ? -10.734 -7.793 -19.188 1 96.31 147 SER B N 1
ATOM 2445 C CA . SER B 1 147 ? -11.844 -8.734 -19.266 1 96.31 147 SER B CA 1
ATOM 2446 C C . SER B 1 147 ? -12.5 -8.945 -17.906 1 96.31 147 SER B C 1
ATOM 2448 O O . SER B 1 147 ? -13.664 -9.32 -17.812 1 96.31 147 SER B O 1
ATOM 2450 N N . ALA B 1 148 ? -11.75 -8.703 -16.844 1 96.88 148 ALA B N 1
ATOM 2451 C CA . ALA B 1 148 ? -12.25 -8.859 -15.484 1 96.88 148 ALA B CA 1
ATOM 2452 C C . ALA B 1 148 ? -12.93 -7.582 -15 1 96.88 148 ALA B C 1
ATOM 2454 O O . ALA B 1 148 ? -13.406 -7.52 -13.867 1 96.88 148 ALA B O 1
ATOM 2455 N N . GLY B 1 149 ? -12.883 -6.496 -15.797 1 97.56 149 GLY B N 1
ATOM 2456 C CA . GLY B 1 149 ? -13.633 -5.289 -15.477 1 97.56 149 GLY B CA 1
ATOM 2457 C C . GLY B 1 149 ? -12.758 -4.164 -14.953 1 97.56 149 GLY B C 1
ATOM 2458 O O . GLY B 1 149 ? -13.258 -3.092 -14.609 1 97.56 149 GLY B O 1
ATOM 2459 N N . PHE B 1 150 ? -11.484 -4.398 -14.922 1 98.12 150 PHE B N 1
ATOM 2460 C CA . PHE B 1 150 ? -10.57 -3.344 -14.492 1 98.12 150 PHE B CA 1
ATOM 2461 C C . PHE B 1 150 ? -10.461 -2.26 -15.562 1 98.12 150 PHE B C 1
ATOM 2463 O O . PHE B 1 150 ? -10.531 -2.551 -16.766 1 98.12 150 PHE B O 1
ATOM 2470 N N . ARG B 1 151 ? -10.234 -1.047 -15.078 1 96.62 151 ARG B N 1
ATOM 2471 C CA . ARG B 1 151 ? -10.062 0.098 -15.961 1 96.62 151 ARG B CA 1
ATOM 2472 C C . ARG B 1 151 ? -8.852 0.931 -15.562 1 96.62 151 ARG B C 1
ATOM 2474 O O . ARG B 1 151 ? -8.531 1.033 -14.375 1 96.62 151 ARG B O 1
ATOM 2481 N N . PRO B 1 152 ? -8.234 1.508 -16.531 1 94.06 152 PRO B N 1
ATOM 2482 C CA . PRO B 1 152 ? -7.117 2.393 -16.203 1 94.06 152 PRO B CA 1
ATOM 2483 C C . PRO B 1 152 ? -7.535 3.547 -15.289 1 94.06 152 PRO B C 1
ATOM 2485 O O . PRO B 1 152 ? -8.641 4.078 -15.422 1 94.06 152 PRO B O 1
ATOM 2488 N N . VAL B 1 153 ? -6.668 3.807 -14.367 1 91.62 153 VAL B N 1
ATOM 2489 C CA . VAL B 1 153 ? -6.852 4.973 -13.508 1 91.62 153 VAL B CA 1
ATOM 2490 C C . VAL B 1 153 ? -6.117 6.172 -14.102 1 91.62 153 VAL B C 1
ATOM 2492 O O . VAL B 1 153 ? -4.891 6.145 -14.242 1 91.62 153 VAL B O 1
ATOM 2495 N N . ASP B 1 154 ? -6.812 7.227 -14.438 1 85.06 154 ASP B N 1
ATOM 2496 C CA . ASP B 1 154 ? -6.223 8.422 -15.039 1 85.06 154 ASP B CA 1
ATOM 2497 C C . ASP B 1 154 ? -6.047 9.523 -13.992 1 85.06 154 ASP B C 1
ATOM 2499 O O . ASP B 1 154 ? -6.664 9.484 -12.93 1 85.06 154 ASP B O 1
ATOM 2503 N N . GLY B 1 155 ? -5.129 10.414 -14.281 1 83.94 155 GLY B N 1
ATOM 2504 C CA . GLY B 1 155 ? -5.008 11.625 -13.484 1 83.94 155 GLY B CA 1
ATOM 2505 C C . GLY B 1 155 ? -4.148 11.445 -12.25 1 83.94 155 GLY B C 1
ATOM 2506 O O . GLY B 1 155 ? -4.227 12.242 -11.312 1 83.94 155 GLY B O 1
ATOM 2507 N N . VAL B 1 156 ? -3.516 10.312 -12.172 1 87.19 156 VAL B N 1
ATOM 2508 C CA . VAL B 1 156 ? -2.617 10.102 -11.039 1 87.19 156 VAL B CA 1
ATOM 2509 C C . VAL B 1 156 ? -1.22 9.75 -11.547 1 87.19 156 VAL B C 1
ATOM 2511 O O . VAL B 1 156 ? -1.071 8.961 -12.484 1 87.19 156 VAL B O 1
ATOM 2514 N N . THR B 1 157 ? -0.26 10.414 -11.047 1 88.19 157 THR B N 1
ATOM 2515 C CA . THR B 1 157 ? 1.129 10.117 -11.375 1 88.19 157 THR B CA 1
ATOM 2516 C C . THR B 1 157 ? 1.883 9.625 -10.148 1 88.19 157 THR B C 1
ATOM 2518 O O . THR B 1 157 ? 1.712 10.156 -9.047 1 88.19 157 THR B O 1
ATOM 2521 N N . SER B 1 158 ? 2.713 8.641 -10.375 1 94.19 158 SER B N 1
ATOM 2522 C CA . SER B 1 158 ? 3.559 8.117 -9.305 1 94.19 158 SER B CA 1
ATOM 2523 C C . SER B 1 158 ? 4.957 8.727 -9.359 1 94.19 158 SER B C 1
ATOM 2525 O O . SER B 1 158 ? 5.531 8.883 -10.438 1 94.19 158 SER B O 1
ATOM 2527 N N . LEU B 1 159 ? 5.473 9.133 -8.211 1 96.69 159 LEU B N 1
ATOM 2528 C CA . LEU B 1 159 ? 6.852 9.586 -8.047 1 96.69 159 LEU B CA 1
ATOM 2529 C C . LEU B 1 159 ? 7.594 8.711 -7.039 1 96.69 159 LEU B C 1
ATOM 2531 O O . LEU B 1 159 ? 6.988 8.195 -6.098 1 96.69 159 LEU B O 1
ATOM 2535 N N . SER B 1 160 ? 8.891 8.578 -7.246 1 97.69 160 SER B N 1
ATOM 2536 C CA . SER B 1 160 ? 9.664 7.766 -6.316 1 97.69 160 SER B CA 1
ATOM 2537 C C . SER B 1 160 ? 11.031 8.391 -6.051 1 97.69 160 SER B C 1
ATOM 2539 O O . SER B 1 160 ? 11.57 9.109 -6.895 1 97.69 160 SER B O 1
ATOM 2541 N N . LEU B 1 161 ? 11.516 8.227 -4.906 1 98.19 161 LEU B N 1
ATOM 2542 C CA . LEU B 1 161 ? 12.867 8.531 -4.449 1 98.19 161 LEU B CA 1
ATOM 2543 C C . LEU B 1 161 ? 13.594 7.258 -4.027 1 98.19 161 LEU B C 1
ATOM 2545 O O . LEU B 1 161 ? 13.273 6.668 -2.996 1 98.19 161 LEU B O 1
ATOM 2549 N N . PRO B 1 162 ? 14.57 6.754 -4.859 1 97.31 162 PRO B N 1
ATOM 2550 C CA . PRO B 1 162 ? 15.359 5.598 -4.418 1 97.31 162 PRO B CA 1
ATOM 2551 C C . PRO B 1 162 ? 16.125 5.867 -3.125 1 97.31 162 PRO B C 1
ATOM 2553 O O . PRO B 1 162 ? 16.641 6.969 -2.922 1 97.31 162 PRO B O 1
ATOM 25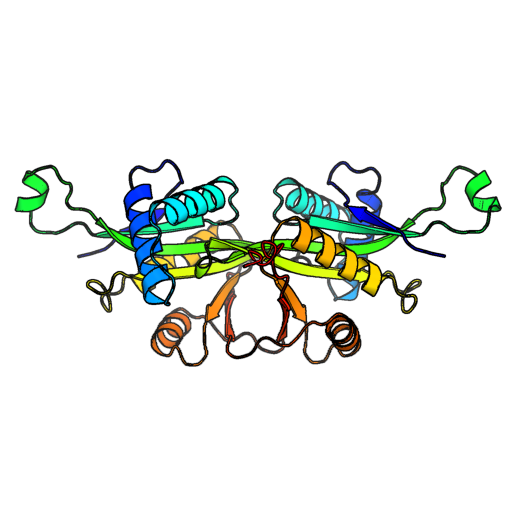56 N N . LEU B 1 163 ? 16.078 4.898 -2.199 1 96.81 163 LEU B N 1
ATOM 2557 C CA . LEU B 1 163 ? 16.766 5.031 -0.917 1 96.81 163 LEU B CA 1
ATOM 2558 C C . LEU B 1 163 ? 17.906 4.02 -0.802 1 96.81 163 LEU B C 1
ATOM 2560 O O . LEU B 1 163 ? 17.734 2.967 -0.181 1 96.81 163 LEU B O 1
ATOM 2564 N N . PRO B 1 164 ? 18.953 4.051 -1.566 1 78.88 164 PRO B N 1
ATOM 2565 C CA . PRO B 1 164 ? 20 3.031 -1.566 1 78.88 164 PRO B CA 1
ATOM 2566 C C . PRO B 1 164 ? 20.422 2.627 -0.158 1 78.88 164 PRO B C 1
ATOM 2568 O O . PRO B 1 164 ? 20.438 3.459 0.753 1 78.88 164 PRO B O 1
ATOM 2571 N N . GLY B 1 165 ? 20.25 1.387 0.275 1 67.75 165 GLY B N 1
ATOM 2572 C CA . GLY B 1 165 ? 20.688 0.826 1.542 1 67.75 165 GLY B CA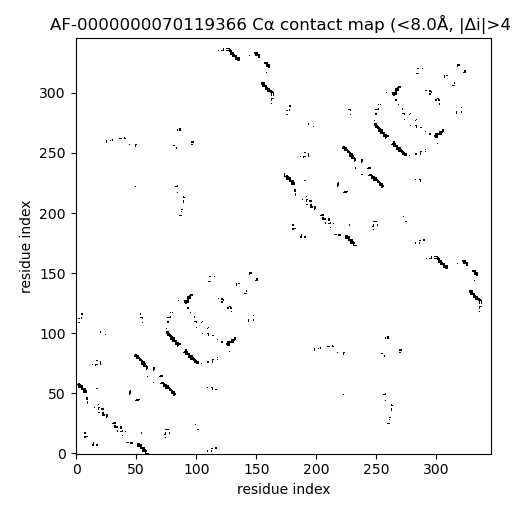 1
ATOM 2573 C C . GLY B 1 165 ? 22.094 1.24 1.92 1 67.75 165 GLY B C 1
ATOM 2574 O O . GLY B 1 165 ? 22.797 1.866 1.124 1 67.75 165 GLY B O 1
ATOM 2575 N N . PRO B 1 166 ? 22.375 1.164 3.256 1 57.88 166 PRO B N 1
ATOM 2576 C CA . PRO B 1 166 ? 23.797 1.331 3.574 1 57.88 166 PRO B CA 1
ATOM 2577 C C . PRO B 1 166 ? 24.703 0.5 2.67 1 57.88 166 PRO B C 1
ATOM 2579 O O . PRO B 1 166 ? 24.422 -0.673 2.414 1 57.88 166 PRO B O 1
ATOM 2582 N N . HIS B 1 167 ? 25.094 0.974 1.504 1 49.41 167 HIS B N 1
ATOM 2583 C CA . HIS B 1 167 ? 26.062 0.215 0.725 1 49.41 167 HIS B CA 1
ATOM 2584 C C . HIS B 1 167 ? 27.156 -0.368 1.62 1 49.41 167 HIS B C 1
ATOM 2586 O O . HIS B 1 167 ? 27.703 0.329 2.48 1 49.41 167 HIS B O 1
ATOM 2592 N N . PRO B 1 168 ? 27.203 -1.688 1.691 1 46.38 168 PRO B N 1
ATOM 2593 C CA . PRO B 1 168 ? 28.438 -2.035 2.381 1 46.38 168 PRO B CA 1
ATOM 2594 C C . PRO B 1 168 ? 29.625 -1.194 1.915 1 46.38 168 PRO B C 1
ATOM 2596 O O . PRO B 1 168 ? 29.656 -0.745 0.767 1 46.38 168 PRO B O 1
ATOM 2599 N N . PRO B 1 169 ? 30.422 -0.633 2.861 1 39.19 169 PRO B N 1
ATOM 2600 C CA . PRO B 1 169 ? 31.625 0.036 2.369 1 39.19 169 PRO B CA 1
ATOM 2601 C C . PRO B 1 169 ? 32.312 -0.744 1.253 1 39.19 169 PRO B C 1
ATOM 2603 O O . PRO B 1 169 ? 32.219 -1.972 1.198 1 39.19 169 PRO B O 1
ATOM 2606 N N . PRO B 1 170 ? 32.562 -0.054 0.152 1 39 170 PRO B N 1
ATOM 2607 C CA . PRO B 1 170 ? 33.312 -0.808 -0.841 1 39 170 PRO B CA 1
ATOM 2608 C C . PRO B 1 170 ? 34.375 -1.699 -0.21 1 39 170 PRO B C 1
ATOM 2610 O O . PRO B 1 170 ? 34.938 -1.358 0.84 1 39 170 PRO B O 1
ATOM 2613 N N . SER B 1 171 ? 34.125 -2.98 -0.326 1 33.5 171 SER B N 1
ATOM 2614 C CA . SER B 1 171 ? 35.312 -3.754 0.058 1 33.5 171 SER B CA 1
ATOM 2615 C C . SER B 1 171 ? 36.594 -3.098 -0.449 1 33.5 171 SER B C 1
ATOM 2617 O O . SER B 1 171 ? 36.75 -2.881 -1.651 1 33.5 171 SER B O 1
ATOM 2619 N N . GLY B 1 172 ? 37.156 -2.158 0.314 1 32.44 172 GLY B N 1
ATOM 2620 C CA . GLY B 1 172 ? 38.531 -1.825 -0.071 1 32.44 172 GLY B CA 1
ATOM 2621 C C . GLY B 1 172 ? 39.312 -3.02 -0.575 1 32.44 172 GLY B C 1
ATOM 2622 O O . GLY B 1 172 ? 39.406 -4.035 0.114 1 32.44 172 GLY B O 1
ATOM 2623 N N . GLY B 1 173 ? 39.469 -3.066 -1.932 1 24.48 173 GLY B N 1
ATOM 2624 C CA . GLY B 1 173 ? 40.625 -3.818 -2.387 1 24.48 173 GLY B CA 1
ATOM 2625 C C . GLY B 1 173 ? 41.906 -3.436 -1.67 1 24.48 173 GLY B C 1
ATOM 2626 O O . GLY B 1 173 ? 42.031 -2.318 -1.159 1 24.48 173 GLY B O 1
#

Nearest PDB structures (foldseek):
  7zkt-assembly3_F  TM=7.439E-01  e=4.649E-09  Physcomitrium patens
  7zkt-assembly4_G  TM=7.235E-01  e=4.954E-09  Physcomitrium patens
  7zkt-assembly1_B  TM=7.193E-01  e=6.807E-09  Physcomitrium patens
  7zhc-assembly1_B  TM=6.984E-01  e=4.363E-09  Physcomitrium patens
  7zkt-assembly2_C  TM=6.927E-01  e=6.388E-09  Physcomitrium patens

Solvent-accessible surface area (backbone atoms only — not comparable to full-atom values): 19077 Å² total; per-residue (Å²): 125,80,59,49,71,44,76,52,50,67,83,39,91,58,32,63,51,49,31,50,50,51,30,50,50,25,37,72,73,70,34,83,76,47,61,71,61,41,36,52,45,52,35,49,35,38,70,72,56,49,31,45,43,31,33,29,35,38,54,66,79,63,62,70,50,50,67,70,68,50,67,58,55,39,67,45,29,39,31,29,35,30,71,39,76,32,71,72,75,70,48,36,28,32,33,49,75,45,77,48,58,43,79,95,54,59,93,71,55,54,65,57,53,44,52,50,48,52,51,52,52,37,44,74,71,54,17,53,27,45,31,36,69,45,46,80,81,41,56,70,59,49,52,54,42,44,76,72,59,34,40,78,59,79,72,62,42,46,31,37,31,80,28,81,57,88,63,73,70,72,76,78,124,126,80,59,49,72,45,77,52,50,67,82,38,91,58,32,64,50,48,32,51,51,51,30,49,51,25,38,72,75,70,35,83,74,47,60,70,60,41,36,54,46,52,34,49,34,38,70,73,56,46,31,45,43,32,32,28,36,38,53,65,78,64,60,68,50,48,67,71,67,49,67,57,56,40,69,45,29,39,31,30,34,30,70,39,75,33,70,71,75,70,47,35,27,32,33,49,76,45,76,49,58,42,79,94,55,57,94,71,55,55,66,58,53,42,52,50,48,52,50,52,52,37,44,74,72,57,16,55,26,46,31,36,69,43,46,80,81,42,55,71,58,48,52,54,41,45,75,72,60,34,38,78,59,77,71,62,42,45,31,36,31,79,27,81,56,88,64,72,70,73,77,78,124

InterPro domains:
  IPR000182 GNAT domain [PF00583] (39-150)
  IPR000182 GNAT domain [PS51186] (3-164)
  IPR016181 Acyl-CoA N-acyltransferase [SSF55729] (1-154)
  IPR050832 Bacterial Acetyltransferase [PTHR43877] (1-154)